Protein AF-A0A7C3WZP4-F1 (afdb_monomer)

Foldseek 3Di:
DVVVVVVVVVVVVVVVVVVLVVLLVVLVVCVVVPNPLSVLLNVLLVVLLVCLLVVHDRDPVSLVSNCVSPVSSSVSSVVSSVVSVVVVVVVVVVVVPPPVVPPVVVVVVVVVVVVVVVVVVVVVVVVVVVVVVVVVVVVVCVVVVVVVVVVVVVVVVVVVVVVVVVVVVVVVVVVVVVVVVVVVVVCVVVVVVVCVVPPDDDDPVVVVVVVVVVVVVPPDDDDPPDDPVLVVLLVVLLVVCVVVPVCSVVDDPVRSVVSSVVVSLVVLVVCVVVVNCVSVVVNVVVVVVVVVVVVVVD

Secondary structure (DSSP, 8-state):
-HHHHHHHHHHHHHHHHHHHHHHHHHHHHHHHTT-HHHHHHHHHHHHHHHHHHTTPPPPHHHHHHHHHH-HHHHHHHHHHHHHHHHHHHHHHHHHHHTTSHHHHHHHHHHHHHHHHHHHHHHHHHHHHHHHHHHHHHHHHHHHHHHHHHHHHHHHHHHHHHHHHHHHHHHHHHHHHHHHHHHHHHHHHHHHHHHHHHH--PPPHHHHHHHHHHHHTTS-------S-HHHHHHHHHHHHHHHHHSTTGGGS-HHHHHHHHHHHHHHHHHHHHHTT-THHHHHHHHHHHHHHHHHHHT-

Mean predicted aligned error: 22.58 Å

pLDDT: mean 71.81, std 14.35, range [37.25, 93.88]

Sequence (298 aa):
MVEEGANKRAEAARKVQEANLSIEEEYRKKANEGDPTAKEALGLYHIMIGQAALGQDIPPQAEERLKQIAPALYSLYGQTQFNIQLKEEAEAAREKATPVVNPIAEETRQLNAAVGAAEKRVASLERQVMAAKRALDAAQVNRTGSAGDQKKRIENAQDNYNQLVAALKAAEEQRDMLKDQLSIQQPASNLYNFYAKYGAIPSEQRIEAEMKSAARRKSEPEGSYYSESERVILNRIAETLAKAVPNWNELTDLQKNELIKEKYWKYLEEKIAAGNPQYAEILKNARKREEDEAKKNK

Radius of gyration: 65.43 Å; Cα contacts (8 Å, |Δi|>4): 91; chains: 1; bounding box: 116×54×166 Å

Structure (mmCIF, N/CA/C/O backbone):
data_AF-A0A7C3WZP4-F1
#
_entry.id   AF-A0A7C3WZP4-F1
#
loop_
_atom_site.group_PDB
_atom_site.id
_atom_site.type_symbol
_atom_site.label_atom_id
_atom_site.label_alt_id
_atom_site.label_comp_id
_atom_site.label_asym_id
_atom_site.label_entity_id
_atom_site.l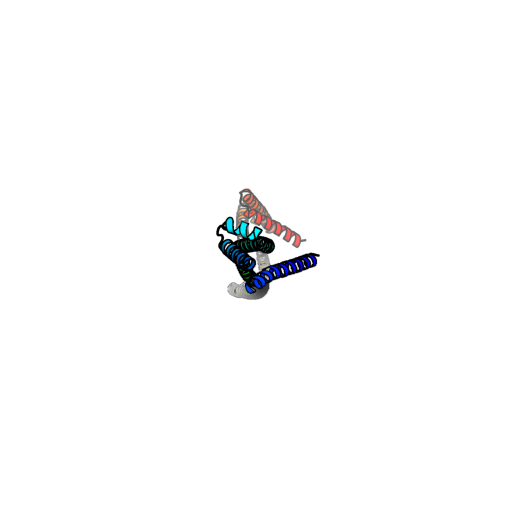abel_seq_id
_atom_site.pdbx_PDB_ins_code
_atom_site.Cartn_x
_atom_site.Cartn_y
_atom_site.Cartn_z
_atom_s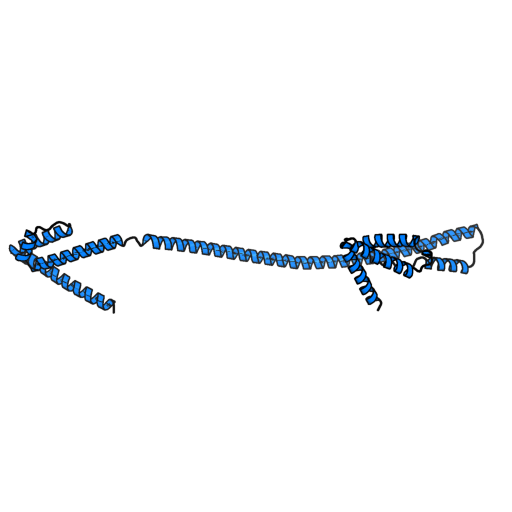ite.occupancy
_atom_site.B_iso_or_equiv
_atom_site.auth_seq_id
_atom_site.auth_comp_id
_atom_site.auth_asym_id
_atom_site.auth_atom_id
_atom_site.pdbx_PDB_model_num
ATOM 1 N N . MET A 1 1 ? -2.509 1.495 49.975 1.00 50.91 1 MET A N 1
ATOM 2 C CA . MET A 1 1 ? -3.545 2.309 50.662 1.00 50.91 1 MET A CA 1
ATOM 3 C C . MET A 1 1 ? -4.977 1.956 50.246 1.00 50.91 1 MET A C 1
ATOM 5 O O . MET A 1 1 ? -5.831 1.946 51.118 1.00 50.91 1 MET A O 1
ATOM 9 N N . VAL A 1 2 ? -5.266 1.632 48.975 1.00 53.78 2 VAL A N 1
ATOM 10 C CA . VAL A 1 2 ? -6.634 1.269 48.526 1.00 53.78 2 VAL A CA 1
ATOM 11 C C . VAL A 1 2 ? -7.108 -0.091 49.075 1.00 53.78 2 VAL A C 1
ATOM 13 O O . VAL A 1 2 ? -8.241 -0.207 49.534 1.00 53.78 2 VAL A O 1
ATOM 16 N N . GLU A 1 3 ? -6.232 -1.099 49.120 1.00 54.16 3 GLU A N 1
ATOM 17 C CA . GLU A 1 3 ? -6.573 -2.451 49.606 1.00 54.16 3 GLU A CA 1
ATOM 18 C C . GLU A 1 3 ? -6.886 -2.504 51.110 1.00 54.16 3 GLU A C 1
ATOM 20 O O . GLU A 1 3 ? -7.797 -3.208 51.540 1.00 54.16 3 GLU A O 1
ATOM 25 N N . GLU A 1 4 ? -6.194 -1.699 51.919 1.00 59.31 4 GLU A N 1
ATOM 26 C CA . GLU A 1 4 ? -6.400 -1.659 53.372 1.00 59.31 4 GLU A CA 1
ATOM 27 C C . GLU A 1 4 ? -7.756 -1.032 53.752 1.00 59.31 4 GLU A C 1
ATOM 29 O O . GLU A 1 4 ? -8.384 -1.421 54.738 1.00 59.31 4 GLU A O 1
ATOM 34 N N . GLY A 1 5 ? -8.247 -0.092 52.936 1.00 61.19 5 GLY A N 1
ATOM 35 C CA . GLY A 1 5 ? -9.581 0.493 53.082 1.00 61.19 5 GLY A CA 1
ATOM 36 C C . GLY A 1 5 ? -10.706 -0.464 52.677 1.00 61.19 5 GLY A C 1
ATOM 37 O O . GLY A 1 5 ? -11.758 -0.473 53.318 1.00 61.19 5 GLY A O 1
ATOM 38 N N . ALA A 1 6 ? -10.486 -1.298 51.657 1.00 61.84 6 ALA A N 1
ATOM 39 C CA . ALA A 1 6 ? -11.449 -2.313 51.229 1.00 61.84 6 ALA A CA 1
ATOM 40 C C . ALA A 1 6 ? -11.614 -3.423 52.283 1.00 61.84 6 ALA A C 1
ATOM 42 O O . ALA A 1 6 ? -12.739 -3.817 52.594 1.00 61.84 6 ALA A O 1
ATOM 43 N N . ASN A 1 7 ? -10.512 -3.854 52.902 1.00 74.44 7 ASN A N 1
ATOM 44 C CA . ASN A 1 7 ? -10.533 -4.914 53.911 1.00 74.44 7 ASN A CA 1
ATOM 45 C C . ASN A 1 7 ? -11.281 -4.495 55.191 1.00 74.44 7 ASN A C 1
ATOM 47 O O . ASN A 1 7 ? -12.106 -5.248 55.705 1.00 74.44 7 ASN A O 1
ATOM 51 N N . LYS A 1 8 ? -11.083 -3.251 55.655 1.00 75.88 8 LYS A N 1
ATOM 52 C CA . LYS A 1 8 ? -11.797 -2.699 56.825 1.00 75.88 8 LYS A CA 1
ATOM 53 C C . LYS A 1 8 ? -13.309 -2.576 56.588 1.00 75.88 8 LYS A C 1
ATOM 55 O O . LYS A 1 8 ? -14.096 -2.813 57.502 1.00 75.88 8 LYS A O 1
ATOM 60 N N . ARG A 1 9 ? -13.734 -2.250 55.360 1.00 71.94 9 ARG A N 1
ATOM 61 C CA . ARG A 1 9 ? -15.161 -2.201 54.984 1.00 71.94 9 ARG A CA 1
ATOM 62 C C . ARG A 1 9 ? -15.788 -3.594 54.920 1.00 71.94 9 ARG A C 1
ATOM 64 O O . ARG A 1 9 ? -16.908 -3.766 55.389 1.00 71.94 9 ARG A O 1
ATOM 71 N N . ALA A 1 10 ? -15.064 -4.581 54.392 1.00 72.69 10 ALA A N 1
ATOM 72 C CA . ALA A 1 10 ? -15.526 -5.967 54.348 1.00 72.69 10 ALA A CA 1
ATOM 73 C C . ALA A 1 10 ? -15.696 -6.566 55.756 1.00 72.69 10 ALA A C 1
ATOM 75 O O . ALA A 1 10 ? -16.678 -7.258 56.021 1.00 72.69 10 ALA A O 1
ATOM 76 N N . GLU A 1 11 ? -14.782 -6.262 56.679 1.00 77.81 11 GLU A N 1
ATOM 77 C CA . GLU A 1 11 ? -14.877 -6.714 58.071 1.00 77.81 11 GLU A CA 1
ATOM 78 C C . GLU A 1 11 ? -16.050 -6.057 58.818 1.00 77.81 11 GLU A C 1
ATOM 80 O O . GLU A 1 11 ? -16.786 -6.734 59.536 1.00 77.81 11 GLU A O 1
ATOM 85 N N . ALA A 1 12 ? -16.277 -4.755 58.613 1.00 73.06 12 ALA A N 1
ATOM 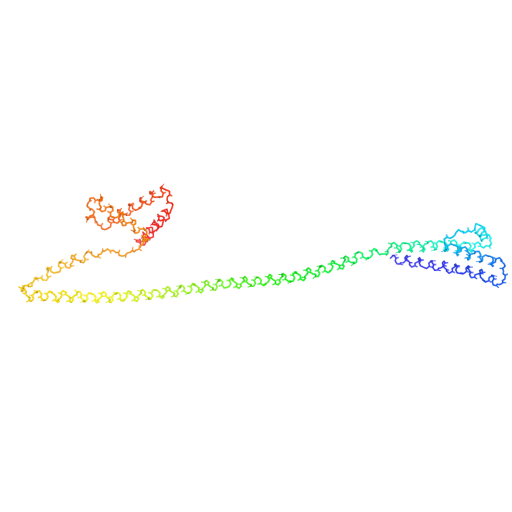86 C CA . ALA A 1 12 ? -17.430 -4.056 59.180 1.00 73.06 12 ALA A CA 1
ATOM 87 C C . ALA A 1 12 ? -18.764 -4.616 58.650 1.00 73.06 12 ALA A C 1
ATOM 89 O O . ALA A 1 12 ? -19.689 -4.826 59.431 1.00 73.06 12 ALA A O 1
ATOM 90 N N . ALA A 1 13 ? -18.845 -4.925 57.351 1.00 72.62 13 ALA A N 1
ATOM 91 C CA . ALA A 1 13 ? -20.031 -5.530 56.745 1.00 72.62 13 ALA A CA 1
ATOM 92 C C . ALA A 1 13 ? -20.343 -6.919 57.329 1.00 72.62 13 ALA A C 1
ATOM 94 O O . ALA A 1 13 ? -21.502 -7.214 57.618 1.00 72.62 13 ALA A O 1
ATOM 95 N N . ARG A 1 14 ? -19.316 -7.746 57.578 1.00 77.56 14 ARG A N 1
ATOM 96 C CA . ARG A 1 14 ? -19.487 -9.058 58.227 1.00 77.56 14 ARG A CA 1
ATOM 97 C C . ARG A 1 14 ? -20.049 -8.938 59.641 1.00 77.56 14 ARG A C 1
ATOM 99 O O . ARG A 1 14 ? -21.014 -9.622 59.956 1.00 77.56 14 ARG A O 1
ATOM 106 N N . LYS A 1 15 ? -19.520 -8.020 60.457 1.00 78.19 15 LYS A N 1
ATOM 107 C CA . LYS A 1 15 ? -20.006 -7.798 61.833 1.00 78.19 15 LYS A CA 1
ATOM 108 C C . LYS A 1 15 ? -21.467 -7.341 61.872 1.00 78.19 15 LYS A C 1
ATOM 110 O O . LYS A 1 15 ? -22.220 -7.772 62.738 1.00 78.19 15 LYS A O 1
ATOM 115 N N . VAL A 1 16 ? -21.880 -6.497 60.924 1.00 76.25 16 VAL A N 1
ATOM 116 C CA . VAL A 1 16 ? -23.286 -6.078 60.786 1.00 76.25 16 VAL A CA 1
ATOM 117 C C . VAL A 1 16 ? -24.170 -7.256 60.366 1.00 76.25 16 VAL A C 1
ATOM 119 O O . VAL A 1 16 ? -25.246 -7.443 60.924 1.00 76.25 16 VAL A O 1
ATOM 122 N N . GLN A 1 17 ? -23.708 -8.092 59.434 1.00 76.00 17 GLN A N 1
ATOM 123 C CA . GLN A 1 17 ? -24.454 -9.270 58.988 1.00 76.00 17 GLN A CA 1
ATOM 124 C C . GLN A 1 17 ? -24.626 -10.317 60.101 1.00 76.00 17 GLN A C 1
ATOM 126 O O . GLN A 1 17 ? -25.714 -10.866 60.259 1.00 76.00 17 GLN A O 1
ATOM 131 N N . GLU A 1 18 ? -23.589 -10.555 60.903 1.00 80.56 18 GLU A N 1
ATOM 132 C CA . GLU A 1 18 ? -23.637 -11.441 62.073 1.00 80.56 18 GLU A CA 1
ATOM 133 C C . GLU A 1 18 ? -24.601 -10.915 63.149 1.00 80.56 18 GLU A C 1
ATOM 135 O O . GLU A 1 18 ? -25.406 -11.677 63.685 1.00 80.56 18 GLU A O 1
ATOM 140 N N . ALA A 1 19 ? 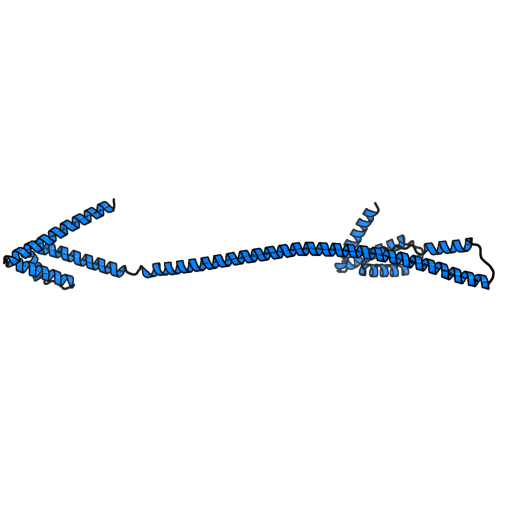-24.585 -9.605 63.422 1.00 78.38 19 ALA A N 1
ATOM 141 C CA . ALA A 1 19 ? -25.529 -8.979 64.349 1.00 78.38 19 ALA A CA 1
ATOM 142 C C . ALA A 1 19 ? -26.986 -9.094 63.862 1.00 78.38 19 ALA A C 1
ATOM 144 O O . ALA A 1 19 ? -27.888 -9.347 64.657 1.00 78.38 19 ALA A O 1
ATOM 145 N N . ASN A 1 20 ? -27.212 -8.968 62.555 1.00 78.38 20 ASN A N 1
ATOM 146 C CA . ASN A 1 20 ? -28.532 -9.080 61.940 1.00 78.38 20 ASN A CA 1
ATOM 147 C C . ASN A 1 20 ? -29.102 -10.505 61.994 1.00 78.38 20 ASN A C 1
ATOM 149 O O . ASN A 1 20 ? -30.273 -10.681 62.329 1.00 78.38 20 ASN A O 1
ATOM 153 N N . LEU A 1 21 ? -28.269 -11.515 61.721 1.00 80.00 21 LEU A N 1
ATOM 154 C CA . LEU A 1 21 ? -28.634 -12.931 61.868 1.00 80.00 21 LEU A CA 1
ATOM 155 C C . LEU A 1 21 ? -29.004 -13.263 63.320 1.00 80.00 21 LEU A C 1
ATOM 157 O O . LEU A 1 21 ? -30.008 -13.929 63.564 1.00 80.00 21 LEU A O 1
ATOM 161 N N . SER A 1 22 ? -28.248 -12.720 64.275 1.00 87.81 22 SER A N 1
ATOM 162 C CA . SER A 1 22 ? -28.502 -12.899 65.708 1.00 87.81 22 SER A CA 1
ATOM 163 C C . SER A 1 22 ? -29.876 -12.362 66.139 1.00 87.81 22 SER A C 1
ATOM 165 O O . SER A 1 22 ? -30.584 -13.019 66.901 1.00 87.81 22 SER A O 1
ATOM 167 N N . ILE A 1 23 ? -30.305 -11.209 65.605 1.00 88.19 23 ILE A N 1
ATOM 168 C CA . ILE A 1 23 ? -31.620 -10.625 65.917 1.00 88.19 23 ILE A CA 1
ATOM 169 C C . ILE A 1 23 ? -32.754 -11.536 65.425 1.00 88.19 23 ILE A C 1
ATOM 171 O O . ILE A 1 23 ? -33.676 -11.821 66.187 1.00 88.19 23 ILE A O 1
ATOM 175 N N . GLU A 1 24 ? -32.714 -12.023 64.182 1.00 88.50 24 GLU A N 1
ATOM 176 C CA . GLU A 1 24 ? -33.776 -12.910 63.679 1.00 88.50 24 GLU A CA 1
ATOM 177 C C . GLU A 1 24 ? -33.815 -14.243 64.448 1.00 88.50 24 GLU A C 1
ATOM 179 O O . GLU A 1 24 ? -34.892 -14.726 64.812 1.00 88.50 24 GLU A O 1
ATOM 184 N N . GLU A 1 25 ? -32.649 -14.823 64.744 1.00 90.62 25 GLU A N 1
ATOM 185 C CA . GLU A 1 25 ? -32.530 -16.068 65.509 1.00 90.62 25 GLU A CA 1
ATOM 186 C C . GLU A 1 25 ? -33.067 -15.934 66.938 1.00 90.62 25 GLU A C 1
ATOM 188 O O . GLU A 1 25 ? -33.746 -16.843 67.426 1.00 90.62 25 GLU A O 1
ATOM 193 N N . GLU A 1 26 ? -32.836 -14.795 67.595 1.00 91.62 26 GLU A N 1
ATOM 194 C CA . GLU A 1 26 ? -33.357 -14.518 68.934 1.00 91.62 26 GLU A CA 1
ATOM 195 C C . GLU A 1 26 ? -34.892 -14.521 68.949 1.00 91.62 26 GLU A C 1
ATOM 197 O O . GLU A 1 26 ? -35.512 -15.180 69.792 1.00 91.62 26 GLU A O 1
ATOM 202 N N . TYR A 1 27 ? -35.525 -13.840 67.991 1.00 90.81 27 TYR A N 1
ATOM 203 C CA . TYR A 1 27 ? -36.983 -13.846 67.877 1.00 90.81 27 TYR A CA 1
ATOM 204 C C . TYR A 1 27 ? -37.511 -15.220 67.454 1.00 90.81 27 TYR A C 1
ATOM 206 O O . TYR A 1 27 ? -38.566 -15.639 67.933 1.00 90.81 27 TYR A O 1
ATOM 214 N N . ARG A 1 28 ? -36.773 -15.966 66.618 1.00 92.00 28 ARG A N 1
ATOM 215 C CA . ARG A 1 28 ? -37.154 -17.325 66.192 1.00 92.00 28 ARG A CA 1
ATOM 216 C C . ARG A 1 28 ? -37.153 -18.286 67.368 1.00 92.00 28 ARG A C 1
ATOM 218 O O . ARG A 1 28 ? -38.073 -19.091 67.510 1.00 92.00 28 ARG A O 1
ATOM 225 N N . LYS A 1 29 ? -36.163 -18.162 68.247 1.00 93.25 29 LYS A N 1
ATOM 226 C CA . LYS A 1 29 ? -36.090 -18.922 69.491 1.00 93.25 29 LYS A CA 1
ATOM 227 C C . LYS A 1 29 ? -37.265 -18.593 70.416 1.00 93.25 29 LYS A C 1
ATOM 229 O O . LYS A 1 29 ? -37.980 -19.515 70.799 1.00 93.25 29 LYS A O 1
ATOM 234 N N . LYS A 1 30 ? -37.536 -17.309 70.681 1.00 90.81 30 LYS A N 1
ATOM 235 C CA . LYS A 1 30 ? -38.677 -16.875 71.516 1.00 90.81 30 LYS A CA 1
ATOM 236 C C . LYS A 1 30 ? -40.023 -17.351 70.957 1.00 90.81 30 LYS A C 1
ATOM 238 O O . LYS A 1 30 ? -40.878 -17.827 71.699 1.00 90.81 30 LYS A O 1
ATOM 243 N N . ALA A 1 31 ? -40.196 -17.298 69.637 1.00 91.88 31 ALA A N 1
ATOM 244 C CA . ALA A 1 31 ? -41.393 -17.803 68.974 1.00 91.88 31 ALA A CA 1
ATOM 245 C C . ALA A 1 31 ? -41.557 -19.325 69.136 1.00 91.88 31 ALA A C 1
ATOM 247 O O . ALA A 1 31 ? -42.665 -19.798 69.400 1.00 91.88 31 ALA A O 1
ATOM 248 N N . ASN A 1 32 ? -40.470 -20.094 69.031 1.00 91.75 32 ASN A N 1
ATOM 249 C CA . ASN A 1 32 ? -40.482 -21.543 69.259 1.00 91.75 32 ASN A CA 1
ATOM 250 C C . ASN A 1 32 ? -40.748 -21.908 70.729 1.00 91.75 32 ASN A C 1
ATOM 252 O O . ASN A 1 32 ? -41.390 -22.920 71.000 1.00 91.75 32 ASN A O 1
ATOM 256 N N . GLU A 1 33 ? -40.316 -21.062 71.664 1.00 93.62 33 GLU A N 1
ATOM 257 C CA . GLU A 1 33 ? -40.602 -21.171 73.103 1.00 93.62 33 GLU A CA 1
ATOM 258 C C . GLU A 1 33 ? -42.049 -20.775 73.459 1.00 93.62 33 GLU A C 1
ATOM 260 O O . GLU A 1 33 ? -42.484 -20.959 74.594 1.00 93.62 33 GLU A O 1
ATOM 265 N N . GLY A 1 34 ? -42.825 -20.294 72.481 1.00 90.69 34 GLY A N 1
ATOM 266 C CA . GLY A 1 34 ? -44.254 -20.028 72.624 1.00 90.69 34 GLY A CA 1
ATOM 267 C C . GLY A 1 34 ? -44.623 -18.567 72.866 1.00 90.69 34 GLY A C 1
ATOM 268 O O . GLY A 1 34 ? -45.807 -18.304 73.069 1.00 90.69 34 GLY A O 1
ATOM 269 N N . ASP A 1 35 ? -43.676 -17.625 72.797 1.00 93.88 35 ASP A N 1
ATOM 270 C CA . ASP A 1 35 ? -43.962 -16.193 72.941 1.00 93.88 35 ASP A CA 1
ATOM 271 C C . ASP A 1 35 ? -44.867 -15.703 71.786 1.00 93.88 35 ASP A C 1
ATOM 273 O O . ASP A 1 35 ? -44.447 -15.706 70.619 1.00 93.88 35 ASP A O 1
ATOM 277 N N . PRO A 1 36 ? -46.118 -15.287 72.075 1.00 89.06 36 PRO A N 1
ATOM 278 C CA . PRO A 1 36 ? -47.051 -14.832 71.050 1.00 89.06 36 PRO A CA 1
ATOM 279 C C . PRO A 1 36 ? -46.594 -13.528 70.384 1.00 89.06 36 PRO A C 1
ATOM 281 O O . PRO A 1 36 ? -46.830 -13.348 69.190 1.00 89.06 36 PRO A O 1
ATOM 284 N N . THR A 1 37 ? -45.887 -12.660 71.112 1.00 91.06 37 THR A N 1
ATOM 285 C CA . THR A 1 37 ? -45.361 -11.387 70.598 1.00 91.06 37 THR A CA 1
ATOM 286 C C . THR A 1 37 ? -44.232 -11.646 69.609 1.00 91.06 37 THR A C 1
ATOM 288 O O . THR A 1 37 ? -44.192 -11.042 68.540 1.00 91.06 37 THR A O 1
ATOM 291 N N . ALA A 1 38 ? -43.344 -12.595 69.919 1.00 90.38 38 ALA A N 1
ATOM 292 C CA . ALA A 1 38 ? -42.266 -12.989 69.016 1.00 90.38 38 ALA A CA 1
ATOM 293 C C . ALA A 1 38 ? -42.791 -13.680 67.745 1.00 90.38 38 ALA A C 1
ATOM 295 O O . ALA A 1 38 ? -42.271 -13.430 66.656 1.00 90.38 38 ALA A O 1
ATOM 296 N N . LYS A 1 39 ? -43.844 -14.506 67.860 1.00 91.62 39 LYS A N 1
ATOM 297 C CA . LYS A 1 39 ? -44.529 -15.110 66.701 1.00 91.62 39 LYS A CA 1
ATOM 298 C C . LYS A 1 39 ? -45.162 -14.055 65.797 1.00 91.62 39 LYS A C 1
ATOM 300 O O . LYS A 1 39 ? -44.981 -14.117 64.583 1.00 91.62 39 LYS A O 1
ATOM 305 N N . GLU A 1 40 ? -45.882 -13.096 66.379 1.00 92.50 40 GLU A N 1
ATOM 306 C CA . GLU A 1 40 ? -46.496 -11.987 65.640 1.00 92.50 40 GLU A CA 1
ATOM 307 C C . GLU A 1 40 ? -45.423 -11.136 64.945 1.00 92.50 40 GLU A C 1
ATOM 309 O O . GLU A 1 40 ? -45.516 -10.879 63.746 1.00 92.50 40 GLU A O 1
ATOM 314 N N . ALA A 1 41 ? -44.360 -10.773 65.666 1.00 93.00 41 ALA A N 1
ATOM 315 C CA . ALA A 1 41 ? -43.274 -9.953 65.144 1.00 93.00 41 ALA A CA 1
ATOM 316 C C . ALA A 1 41 ? -42.526 -10.608 63.974 1.00 93.00 41 ALA A C 1
ATOM 318 O O . ALA A 1 41 ? -42.263 -9.944 62.973 1.00 93.00 41 ALA A O 1
ATOM 319 N N . LEU A 1 42 ? -42.217 -11.906 64.061 1.00 92.56 42 LEU A N 1
ATOM 320 C CA . LEU A 1 42 ? -41.596 -12.636 62.951 1.00 92.56 42 LEU A CA 1
ATOM 321 C C . LEU A 1 42 ? -42.520 -12.764 61.746 1.00 92.56 42 LEU A C 1
ATOM 323 O O . LEU A 1 42 ? -42.066 -12.593 60.617 1.00 92.56 42 LEU A O 1
ATOM 327 N N . GLY A 1 43 ? -43.806 -13.033 61.982 1.00 90.94 43 GLY A N 1
ATOM 328 C CA . GLY A 1 43 ? -44.800 -13.091 60.915 1.00 90.94 43 GLY A CA 1
ATOM 329 C C . GLY A 1 43 ? -44.874 -11.771 60.149 1.00 90.94 43 GLY A C 1
ATOM 330 O O . GLY A 1 43 ? -44.779 -11.767 58.924 1.00 90.94 43 GLY A O 1
ATOM 331 N N . LEU A 1 44 ? -44.965 -10.647 60.866 1.00 93.50 44 LEU A N 1
ATOM 332 C CA . LEU A 1 44 ? -44.960 -9.311 60.265 1.00 93.50 44 LEU A CA 1
ATOM 333 C C . LEU A 1 44 ? -43.650 -9.028 59.520 1.00 93.50 44 LEU A C 1
ATOM 335 O O . LEU A 1 44 ? -43.691 -8.596 58.372 1.00 93.50 44 LEU A O 1
ATOM 339 N N . TYR A 1 45 ? -42.500 -9.333 60.125 1.00 91.62 45 TYR A N 1
ATOM 340 C CA . TYR A 1 45 ? -41.183 -9.157 59.507 1.00 91.62 45 TYR A CA 1
ATOM 341 C C . TYR A 1 45 ? -41.051 -9.913 58.172 1.00 91.62 45 TYR A C 1
ATOM 343 O O . TYR A 1 45 ? -40.671 -9.318 57.162 1.00 91.62 45 TYR A O 1
ATOM 351 N N . HIS A 1 46 ? -41.415 -11.199 58.124 1.00 90.31 46 HIS A N 1
ATOM 352 C CA . HIS A 1 46 ? -41.329 -12.001 56.896 1.00 90.31 46 HIS A CA 1
ATOM 353 C C . HIS A 1 46 ? -42.347 -11.576 55.835 1.00 90.31 46 HIS A C 1
ATOM 355 O O . HIS A 1 46 ? -42.002 -11.559 54.653 1.00 90.31 46 HIS A O 1
ATOM 361 N N . ILE A 1 47 ? -43.565 -11.189 56.231 1.00 90.19 47 ILE A N 1
ATOM 362 C CA . ILE A 1 47 ? -44.568 -10.643 55.301 1.00 90.19 47 ILE A CA 1
ATOM 363 C C . ILE A 1 47 ? -44.050 -9.350 54.667 1.00 90.19 47 ILE A C 1
ATOM 365 O O . ILE A 1 47 ? -44.084 -9.218 53.445 1.00 90.19 47 ILE A O 1
ATOM 369 N N . MET A 1 48 ? -43.527 -8.428 55.477 1.00 89.44 48 MET A N 1
ATOM 370 C CA . MET A 1 48 ? -43.021 -7.141 54.998 1.00 89.44 48 MET A CA 1
ATOM 371 C C . MET A 1 48 ? -41.810 -7.314 54.070 1.00 89.44 48 MET A C 1
ATOM 373 O O . MET A 1 48 ? -41.737 -6.659 53.033 1.00 89.44 48 MET A O 1
ATOM 377 N N . ILE A 1 49 ? -40.884 -8.232 54.379 1.00 88.62 49 ILE A N 1
ATOM 378 C CA . ILE A 1 49 ? -39.770 -8.567 53.472 1.00 88.62 49 ILE A CA 1
ATOM 379 C C . ILE A 1 49 ? -40.279 -9.171 52.166 1.00 88.62 49 ILE A C 1
ATOM 381 O O . ILE A 1 49 ? -39.802 -8.792 51.098 1.00 88.62 49 ILE A O 1
ATOM 385 N N . GLY A 1 50 ? -41.237 -10.098 52.241 1.00 85.69 50 GLY A N 1
ATOM 386 C CA . GLY A 1 50 ? -41.819 -10.732 51.061 1.00 85.69 50 GLY A CA 1
ATOM 387 C C . GLY A 1 50 ? -42.505 -9.723 50.141 1.00 85.69 50 GLY A C 1
ATOM 388 O O . GLY A 1 50 ? -42.291 -9.760 48.934 1.00 85.69 50 GLY A O 1
ATOM 389 N N . GLN A 1 51 ? -43.274 -8.788 50.704 1.00 87.00 51 GLN A N 1
ATOM 390 C CA . GLN A 1 51 ? -43.935 -7.723 49.944 1.00 87.00 51 GLN A CA 1
ATOM 391 C C . GLN A 1 51 ? -42.932 -6.784 49.287 1.00 87.00 51 GLN A C 1
ATOM 393 O O . GLN A 1 51 ? -43.044 -6.505 48.097 1.00 87.00 51 GLN A O 1
ATOM 398 N N . ALA A 1 52 ? -41.908 -6.366 50.023 1.00 84.25 52 ALA A N 1
ATOM 399 C CA . ALA A 1 52 ? -40.870 -5.512 49.478 1.00 84.25 52 ALA A CA 1
ATOM 400 C C . ALA A 1 52 ? -40.057 -6.170 48.358 1.00 84.25 52 ALA A C 1
ATOM 402 O O . ALA A 1 52 ? -39.794 -5.532 47.347 1.00 84.25 52 ALA A O 1
ATOM 403 N N . ALA A 1 53 ? -39.710 -7.453 48.494 1.00 81.81 53 ALA A N 1
ATOM 404 C CA . ALA A 1 53 ? -39.028 -8.203 47.438 1.00 81.81 53 ALA A CA 1
ATOM 405 C C . ALA A 1 53 ? -39.893 -8.381 46.174 1.00 81.81 53 ALA A C 1
ATOM 407 O O . ALA A 1 53 ? -39.368 -8.666 45.101 1.00 81.81 53 ALA A O 1
ATOM 408 N N . LEU A 1 54 ? -41.215 -8.236 46.302 1.00 85.25 54 LEU A N 1
ATOM 409 C CA . LEU A 1 54 ? -42.176 -8.257 45.199 1.00 85.25 54 LEU A CA 1
ATOM 410 C C . LEU A 1 54 ? -42.554 -6.847 44.709 1.00 85.25 54 LEU A C 1
ATOM 412 O O . LEU A 1 54 ? -43.400 -6.735 43.821 1.00 85.25 54 LEU A O 1
ATOM 416 N N . GLY A 1 55 ? -41.982 -5.783 45.287 1.00 81.12 55 GLY A N 1
ATOM 417 C CA . GLY A 1 55 ? -42.332 -4.395 44.972 1.00 81.12 55 GLY A CA 1
ATOM 418 C C . GLY A 1 55 ? -43.777 -4.020 45.326 1.00 81.12 55 GLY A C 1
ATOM 419 O O . GLY A 1 55 ? -44.372 -3.179 44.656 1.00 81.12 55 GLY A O 1
ATOM 420 N N . GLN A 1 56 ? -44.373 -4.675 46.324 1.00 85.12 56 GLN A N 1
ATOM 421 C CA . GLN A 1 56 ? -45.747 -4.431 46.766 1.00 85.12 56 GLN A CA 1
ATOM 422 C C . GLN A 1 56 ? -45.804 -3.437 47.927 1.00 85.12 56 GLN A C 1
ATOM 424 O O . GLN A 1 56 ? -44.930 -3.427 48.794 1.00 85.12 56 GLN A O 1
ATOM 429 N N . ASP A 1 57 ? -46.885 -2.654 47.971 1.00 83.81 57 ASP A N 1
ATOM 430 C CA . ASP A 1 57 ? -47.156 -1.749 49.084 1.00 83.81 57 ASP A CA 1
ATOM 431 C C . ASP A 1 57 ? -47.319 -2.520 50.394 1.00 83.81 57 ASP A C 1
ATOM 433 O O . ASP A 1 57 ? -48.052 -3.511 50.494 1.00 83.81 57 ASP A O 1
ATOM 437 N N . ILE A 1 58 ? -46.656 -2.016 51.428 1.00 84.44 58 ILE A N 1
ATOM 438 C CA . ILE A 1 58 ? -46.715 -2.596 52.761 1.00 84.44 58 ILE A CA 1
ATOM 439 C C . ILE A 1 58 ? -47.932 -2.022 53.475 1.00 84.44 58 ILE A C 1
ATOM 441 O O . ILE A 1 58 ? -48.109 -0.801 53.497 1.00 84.44 58 ILE A O 1
ATOM 445 N N . PRO A 1 59 ? -48.768 -2.858 54.111 1.00 84.88 59 PRO A N 1
ATOM 446 C CA . PRO A 1 59 ? -49.862 -2.370 54.926 1.00 84.88 59 PRO A CA 1
ATOM 447 C C . PRO A 1 59 ? -49.324 -1.431 56.021 1.00 84.88 59 PRO A C 1
ATOM 449 O O . PRO A 1 59 ? -48.547 -1.884 56.865 1.00 84.88 59 PRO A O 1
ATOM 452 N N . PRO A 1 60 ? -49.781 -0.165 56.100 1.00 83.19 60 PRO A N 1
ATOM 453 C CA . PRO A 1 60 ? -49.306 0.787 57.114 1.00 83.19 60 PRO A CA 1
ATOM 454 C C . PRO A 1 60 ? -49.497 0.273 58.548 1.00 83.19 60 PRO A C 1
ATOM 456 O O . PRO A 1 60 ? -48.740 0.583 59.462 1.00 83.19 60 PRO A O 1
ATOM 459 N N . GLN A 1 61 ? -50.518 -0.568 58.732 1.00 88.06 61 GLN A N 1
ATOM 460 C CA . GLN A 1 61 ? -50.825 -1.222 59.998 1.00 88.06 61 GLN A CA 1
ATOM 461 C C . GLN A 1 61 ? -49.771 -2.267 60.391 1.00 88.06 61 GLN A C 1
ATOM 463 O O . GLN A 1 61 ? -49.487 -2.406 61.573 1.00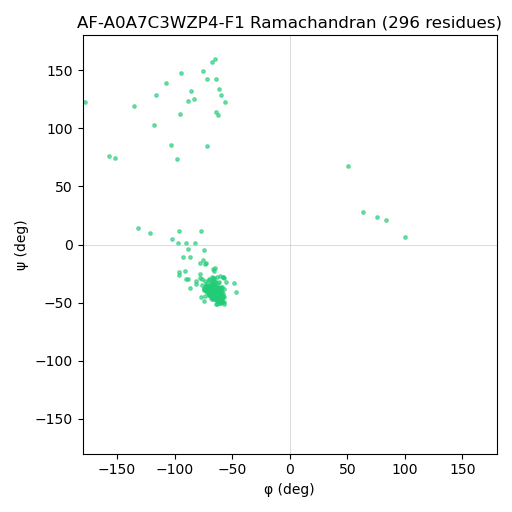 88.06 61 GLN A O 1
ATOM 468 N N . ALA A 1 62 ? -49.183 -2.985 59.429 1.00 86.25 62 ALA A N 1
ATOM 469 C CA . ALA A 1 62 ? -48.148 -3.986 59.688 1.00 86.25 62 ALA A CA 1
ATOM 470 C C . ALA A 1 62 ? -46.820 -3.326 60.084 1.00 86.25 62 ALA A C 1
ATOM 472 O O . ALA A 1 62 ? -46.167 -3.770 61.028 1.00 86.25 62 ALA A O 1
ATOM 473 N N . GLU A 1 63 ? -46.469 -2.231 59.410 1.00 88.00 63 GLU A N 1
ATOM 474 C CA . GLU A 1 63 ? -45.255 -1.462 59.683 1.00 88.00 63 GLU A CA 1
ATOM 475 C C . GLU A 1 63 ? -45.284 -0.829 61.079 1.00 88.00 63 GLU A C 1
ATOM 477 O O . GLU A 1 63 ? -44.378 -1.043 61.891 1.00 88.00 63 GLU A O 1
ATOM 482 N N . GLU A 1 64 ? -46.365 -0.114 61.395 1.00 91.44 64 GLU A N 1
ATOM 483 C CA . GLU A 1 64 ? -46.534 0.527 62.698 1.00 91.44 64 GLU A CA 1
ATOM 484 C C . GLU A 1 64 ? -46.627 -0.518 63.822 1.00 91.44 64 GLU A C 1
ATOM 486 O O . GLU A 1 64 ? -46.073 -0.329 64.907 1.00 91.44 64 GLU A O 1
ATOM 491 N N . ARG A 1 65 ? -47.246 -1.675 63.552 1.00 92.44 65 ARG A N 1
ATOM 492 C CA . ARG A 1 65 ? -47.315 -2.780 64.510 1.00 92.44 65 ARG A CA 1
ATOM 493 C C . ARG A 1 65 ? -45.944 -3.395 64.781 1.00 92.44 65 ARG A C 1
ATOM 495 O O . ARG A 1 65 ? -45.602 -3.565 65.950 1.00 92.44 65 ARG A O 1
ATOM 502 N N . LEU A 1 66 ? -45.141 -3.681 63.752 1.00 91.75 66 LEU A N 1
ATOM 503 C CA . LEU A 1 66 ? -43.793 -4.243 63.916 1.00 91.75 66 LEU A CA 1
ATOM 504 C C . LEU A 1 66 ? -42.879 -3.283 64.690 1.00 91.75 66 LEU A C 1
ATOM 506 O O . LEU A 1 66 ? -42.147 -3.708 65.586 1.00 91.75 66 LEU A O 1
ATOM 510 N N . LYS A 1 67 ? -42.974 -1.983 64.398 1.00 92.75 67 LYS A N 1
ATOM 511 C CA . LYS A 1 67 ? -42.252 -0.924 65.111 1.00 92.75 67 LYS A CA 1
ATOM 512 C C . LYS A 1 67 ? -42.580 -0.894 66.605 1.00 92.75 67 LYS A C 1
ATOM 514 O O . LYS A 1 67 ? -41.690 -0.638 67.413 1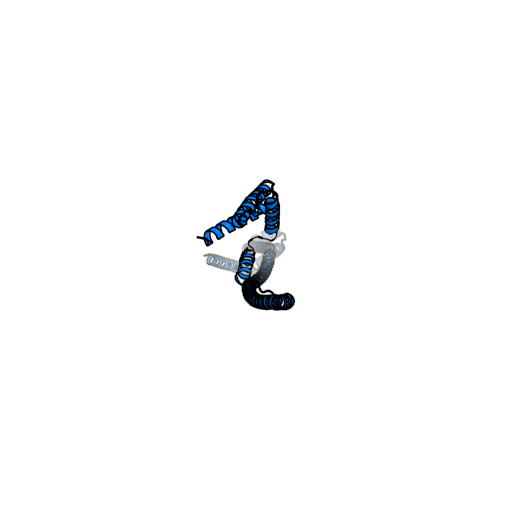.00 92.75 67 LYS A O 1
ATOM 519 N N . GLN A 1 68 ? -43.832 -1.169 66.969 1.00 92.69 68 GLN A N 1
ATOM 520 C CA . GLN A 1 68 ? -44.285 -1.193 68.360 1.00 92.69 68 GLN A CA 1
ATOM 521 C C . GLN A 1 68 ? -43.867 -2.468 69.101 1.00 92.69 68 GLN A C 1
ATOM 523 O O . GLN A 1 68 ? -43.400 -2.380 70.235 1.00 92.69 68 GLN A O 1
ATOM 528 N N . ILE A 1 69 ? -44.032 -3.644 68.487 1.00 92.06 69 ILE A N 1
ATOM 529 C CA . ILE A 1 69 ? -43.849 -4.928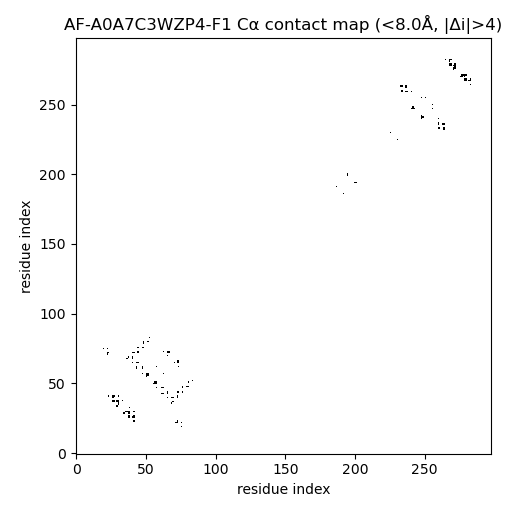 69.187 1.00 92.06 69 ILE A CA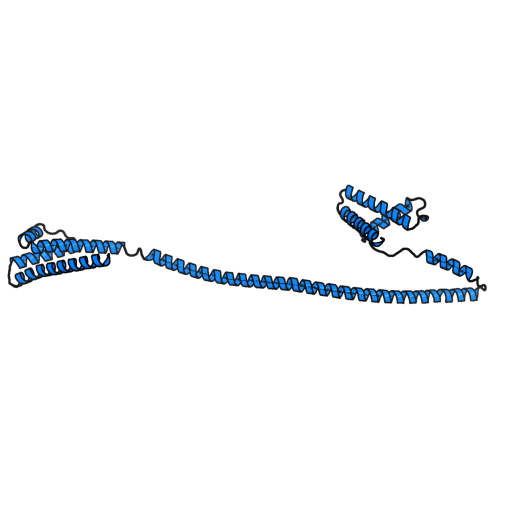 1
ATOM 530 C C . ILE A 1 69 ? -42.420 -5.478 69.102 1.00 92.06 69 ILE A C 1
ATOM 532 O O . ILE A 1 69 ? -42.025 -6.271 69.953 1.00 92.06 69 ILE A O 1
ATOM 536 N N . ALA A 1 70 ? -41.638 -5.069 68.098 1.00 91.75 70 ALA A N 1
ATOM 537 C CA . ALA A 1 70 ? -40.269 -5.538 67.900 1.00 91.75 70 ALA A CA 1
ATOM 538 C C . ALA A 1 70 ? -39.382 -4.497 67.182 1.00 91.75 70 ALA A C 1
ATOM 540 O O . ALA A 1 70 ? -39.006 -4.688 66.021 1.00 91.75 70 ALA A O 1
ATOM 541 N N . PRO A 1 71 ? -38.956 -3.419 67.874 1.00 90.00 71 PRO A N 1
ATOM 542 C CA . PRO A 1 71 ? -38.132 -2.355 67.286 1.00 90.00 71 PRO A CA 1
ATOM 543 C C . PRO A 1 71 ? -36.826 -2.851 66.643 1.00 90.00 71 PRO A C 1
ATOM 545 O O . PRO A 1 71 ? -36.368 -2.294 65.647 1.00 90.00 71 PRO A O 1
ATOM 548 N N . ALA A 1 72 ? -36.233 -3.918 67.192 1.00 87.75 72 ALA A N 1
ATOM 549 C CA . ALA A 1 72 ? -35.025 -4.535 66.647 1.00 87.75 72 ALA A CA 1
ATOM 550 C C . ALA A 1 72 ? -35.283 -5.222 65.293 1.00 87.75 72 ALA A C 1
ATOM 552 O O . ALA A 1 72 ? -34.504 -5.034 64.359 1.00 87.75 72 ALA A O 1
ATOM 553 N N . LEU A 1 73 ? -36.403 -5.945 65.152 1.00 88.75 73 LEU A N 1
ATOM 554 C CA . LEU A 1 73 ? -36.819 -6.527 63.870 1.00 88.75 73 LEU A CA 1
ATOM 555 C C . LEU A 1 73 ? -37.233 -5.448 62.866 1.00 88.75 73 LEU A C 1
ATOM 557 O O . LEU A 1 73 ? -36.952 -5.585 61.681 1.00 88.75 73 LEU A O 1
ATOM 561 N N . TYR A 1 74 ? -37.838 -4.351 63.326 1.00 90.44 74 TYR A N 1
ATOM 562 C CA . TYR A 1 74 ? -38.136 -3.198 62.474 1.00 90.44 74 TYR A CA 1
ATOM 563 C C . TYR A 1 74 ? -36.860 -2.523 61.936 1.00 90.44 74 TYR A C 1
ATOM 565 O O . TYR A 1 74 ? -36.771 -2.188 60.755 1.00 90.44 74 TYR A O 1
ATOM 573 N N . SER A 1 75 ? -35.826 -2.374 62.771 1.00 88.50 75 SER A N 1
ATOM 574 C CA . SER A 1 75 ? -34.524 -1.861 62.325 1.00 88.50 75 SER A CA 1
ATOM 575 C C . SER A 1 75 ? -33.854 -2.805 61.319 1.00 88.50 75 SER A C 1
ATOM 577 O O . SER A 1 75 ? -33.364 -2.353 60.281 1.00 88.50 75 SER A O 1
ATOM 579 N N . LEU A 1 76 ? -33.902 -4.115 61.581 1.00 88.56 76 LEU A N 1
ATOM 580 C CA . LEU A 1 76 ? -33.422 -5.148 60.663 1.00 88.56 76 LEU A CA 1
ATOM 581 C C . LEU A 1 76 ? -34.175 -5.116 59.324 1.00 88.56 76 LEU A C 1
ATOM 583 O O . LEU A 1 76 ? -33.566 -5.233 58.260 1.00 88.56 76 LEU A O 1
ATOM 587 N N . TYR A 1 77 ? -35.492 -4.914 59.367 1.00 86.75 77 TYR A N 1
ATOM 588 C CA . TYR A 1 77 ? -36.335 -4.752 58.190 1.00 86.75 77 TYR A CA 1
ATOM 589 C C . TYR A 1 77 ? -35.872 -3.564 57.331 1.00 86.75 77 TYR A C 1
ATOM 591 O O . TYR A 1 77 ? -35.611 -3.750 56.144 1.00 86.75 77 TYR A O 1
ATOM 599 N N . GLY A 1 78 ? -35.653 -2.384 57.924 1.00 84.56 78 GLY A N 1
ATOM 600 C CA . GLY A 1 78 ? -35.157 -1.203 57.201 1.00 84.56 78 GLY A CA 1
ATOM 601 C C . GLY A 1 78 ? -33.784 -1.405 56.544 1.00 84.56 78 GLY A C 1
ATOM 602 O O . GLY A 1 78 ? -33.561 -0.965 55.418 1.00 84.56 78 GLY A O 1
ATOM 603 N N . GLN A 1 79 ? -32.873 -2.133 57.196 1.00 83.94 79 GLN A N 1
ATOM 604 C CA . GLN A 1 79 ? -31.589 -2.504 56.583 1.00 83.94 79 GLN A CA 1
ATOM 605 C C . GLN A 1 79 ? -31.762 -3.505 55.435 1.00 83.94 79 GLN A C 1
ATOM 607 O O . GLN A 1 79 ? -31.079 -3.418 54.416 1.00 83.94 79 GLN A O 1
ATOM 612 N N . THR A 1 80 ? -32.691 -4.449 55.587 1.00 83.88 80 THR A N 1
ATOM 613 C CA . THR A 1 80 ? -33.008 -5.436 54.550 1.00 83.88 80 THR A CA 1
ATOM 614 C C . THR A 1 80 ? -33.608 -4.753 53.319 1.00 83.88 80 THR A C 1
ATOM 616 O O . THR A 1 80 ? -33.191 -5.062 52.208 1.00 83.88 80 THR A O 1
ATOM 619 N N . GLN A 1 81 ? -34.491 -3.765 53.507 1.00 82.56 81 GLN A N 1
ATOM 620 C CA . GLN A 1 81 ? -35.021 -2.921 52.428 1.00 82.56 81 GLN A CA 1
ATOM 621 C C . GLN A 1 81 ? -33.923 -2.214 51.648 1.00 82.56 81 GLN A C 1
ATOM 623 O O . GLN A 1 81 ? -33.862 -2.309 50.425 1.00 82.56 81 GLN A O 1
ATOM 628 N N . PHE A 1 82 ? -33.021 -1.546 52.364 1.00 80.44 82 PHE A N 1
ATOM 629 C CA . PHE A 1 82 ? -31.903 -0.844 51.750 1.00 80.44 82 PHE A CA 1
ATOM 630 C C . PHE A 1 82 ? -31.004 -1.794 50.941 1.00 80.44 82 PHE A C 1
ATOM 632 O O . PHE A 1 82 ? -30.571 -1.462 49.841 1.00 80.44 82 PHE A O 1
ATOM 639 N N . ASN A 1 83 ? -30.773 -3.010 51.442 1.00 80.44 83 ASN A N 1
ATOM 640 C CA . ASN A 1 83 ? -30.000 -4.026 50.727 1.00 80.44 83 ASN A CA 1
ATOM 641 C C . ASN A 1 83 ? -30.726 -4.577 49.489 1.00 80.44 83 ASN A C 1
ATOM 643 O O . ASN A 1 83 ? -30.063 -4.858 48.491 1.00 80.44 83 ASN A O 1
ATOM 647 N N . ILE A 1 84 ? -32.054 -4.734 49.537 1.00 78.50 84 ILE A N 1
ATOM 648 C CA . ILE A 1 84 ? -32.869 -5.122 48.373 1.00 78.50 84 ILE A CA 1
ATOM 649 C C . ILE A 1 84 ? -32.758 -4.042 47.292 1.00 78.50 84 ILE A C 1
ATOM 651 O O . ILE A 1 84 ? -32.385 -4.363 46.168 1.00 78.50 84 ILE A O 1
ATOM 655 N N . GLN A 1 85 ? -32.939 -2.769 47.656 1.00 78.81 85 GLN A N 1
ATOM 656 C CA . GLN A 1 85 ? -32.798 -1.632 46.737 1.00 78.81 85 GLN A CA 1
ATOM 657 C C . GLN A 1 85 ? -31.394 -1.552 46.127 1.00 78.81 85 GLN A C 1
ATOM 659 O O . GLN A 1 85 ? -31.253 -1.426 44.916 1.00 78.81 85 GLN A O 1
ATOM 664 N N . LEU A 1 86 ? -30.339 -1.703 46.936 1.00 81.06 86 LEU A N 1
ATOM 665 C CA . LEU A 1 86 ? -28.962 -1.734 46.433 1.00 81.06 86 LEU A CA 1
ATOM 666 C C . LEU A 1 86 ? -28.716 -2.893 45.465 1.00 81.06 86 LEU A C 1
ATOM 668 O O . LEU A 1 86 ? -27.956 -2.746 44.508 1.00 81.06 86 LEU A O 1
ATOM 672 N N . LYS A 1 87 ? -29.319 -4.056 45.720 1.00 79.81 87 LYS A N 1
ATOM 673 C CA . LYS A 1 87 ? -29.196 -5.222 44.846 1.00 79.81 87 LYS A CA 1
ATOM 674 C C . LYS A 1 87 ? -29.928 -4.991 43.526 1.00 79.81 87 LYS A C 1
ATOM 676 O O . LYS A 1 87 ? -29.346 -5.273 42.486 1.00 79.81 87 LYS A O 1
ATOM 681 N N . GLU A 1 88 ? -31.132 -4.431 43.563 1.00 80.38 88 GLU A N 1
ATOM 682 C CA . GLU A 1 88 ? -31.896 -4.039 42.374 1.00 80.38 88 GLU A CA 1
ATOM 683 C C . GLU A 1 88 ? -31.168 -2.963 41.562 1.00 80.38 88 GLU A C 1
ATOM 685 O O . GLU A 1 88 ? -31.053 -3.086 40.347 1.00 80.38 88 GLU A O 1
ATOM 690 N N . GLU A 1 89 ? -30.592 -1.948 42.209 1.00 77.19 89 GLU A N 1
ATOM 691 C CA . GLU A 1 89 ? -29.778 -0.928 41.543 1.00 77.19 89 GLU A CA 1
ATOM 692 C C . GLU A 1 89 ? -28.498 -1.516 40.943 1.00 77.19 89 GLU A C 1
ATOM 694 O O . GLU A 1 89 ? -28.124 -1.162 39.824 1.00 77.19 89 GLU A O 1
ATOM 699 N N . ALA A 1 90 ? -27.829 -2.433 41.647 1.00 74.69 90 ALA A N 1
ATOM 700 C CA . ALA A 1 90 ? -26.639 -3.114 41.148 1.00 74.69 90 ALA A CA 1
ATOM 701 C C . ALA A 1 90 ? -26.964 -4.069 39.990 1.00 74.69 90 ALA A C 1
ATOM 703 O O . ALA A 1 90 ? -26.188 -4.158 39.039 1.00 74.69 90 ALA A O 1
ATOM 704 N N . GLU A 1 91 ? -28.101 -4.763 40.037 1.00 73.56 91 GLU A N 1
ATOM 705 C CA . GLU A 1 91 ? -28.595 -5.621 38.960 1.00 73.56 91 GLU A CA 1
ATOM 706 C C . GLU A 1 91 ? -29.043 -4.787 37.757 1.00 73.56 91 GLU A C 1
ATOM 708 O O . GLU A 1 91 ? -28.605 -5.079 36.649 1.00 73.56 91 GLU A O 1
ATOM 713 N N . ALA A 1 92 ? -29.763 -3.683 37.959 1.00 75.19 92 ALA A N 1
ATOM 714 C CA . ALA A 1 92 ? -30.122 -2.737 36.903 1.00 75.19 92 ALA A CA 1
ATOM 715 C C . ALA A 1 92 ? -28.885 -2.053 36.298 1.00 75.19 92 ALA A C 1
ATOM 717 O O . ALA A 1 92 ? -28.819 -1.829 35.088 1.00 75.19 92 ALA A O 1
ATOM 718 N N . ALA A 1 93 ? -27.873 -1.734 37.109 1.00 66.62 93 ALA A N 1
ATOM 719 C CA . ALA A 1 93 ? -26.588 -1.234 36.632 1.00 66.62 93 ALA A CA 1
ATOM 720 C C . ALA A 1 93 ? -25.823 -2.311 35.854 1.00 66.62 93 ALA A C 1
ATOM 722 O O . ALA A 1 93 ? -25.220 -1.997 34.834 1.00 66.62 93 ALA A O 1
ATOM 723 N N . ARG A 1 94 ? -25.875 -3.578 36.281 1.00 66.38 94 ARG A N 1
ATOM 724 C CA . ARG A 1 94 ? -25.256 -4.720 35.591 1.00 66.38 94 ARG A CA 1
ATOM 725 C C . ARG A 1 94 ? -25.959 -5.055 34.276 1.00 66.38 94 ARG A C 1
ATOM 727 O O . ARG A 1 94 ? -25.291 -5.344 33.286 1.00 66.38 94 ARG A O 1
ATOM 734 N N . GLU A 1 95 ? -27.280 -4.968 34.245 1.00 63.00 95 GLU A N 1
ATOM 735 C CA . GLU A 1 95 ? -28.111 -5.146 33.056 1.00 63.00 95 GLU A CA 1
ATOM 736 C C . GLU A 1 95 ? -27.867 -4.011 32.052 1.00 63.00 95 GLU A C 1
ATOM 738 O O . GLU A 1 95 ? -27.661 -4.264 30.868 1.00 63.00 95 GLU A O 1
ATOM 743 N N . LYS A 1 96 ? -27.715 -2.767 32.528 1.00 62.25 96 LYS A N 1
ATOM 744 C CA . LYS A 1 96 ? -27.231 -1.641 31.706 1.00 62.25 96 LYS A CA 1
ATOM 745 C C . LYS A 1 96 ? -25.760 -1.789 31.289 1.00 62.25 96 LYS A C 1
ATOM 747 O O . LYS A 1 96 ? -25.372 -1.271 30.244 1.00 62.25 96 LYS A O 1
ATOM 752 N N . ALA A 1 97 ? -24.937 -2.480 32.080 1.00 54.06 97 ALA A N 1
ATOM 753 C CA . ALA A 1 97 ? -23.503 -2.644 31.842 1.00 54.06 97 ALA A CA 1
ATOM 754 C C . ALA A 1 97 ? -23.131 -3.854 30.966 1.00 54.06 97 ALA A C 1
ATOM 756 O O . ALA A 1 97 ? -21.957 -3.984 30.609 1.00 54.06 97 ALA A O 1
ATOM 757 N N . THR A 1 98 ? -24.073 -4.710 30.545 1.00 51.81 98 THR A N 1
ATOM 758 C CA . THR A 1 98 ? -23.750 -5.812 29.619 1.00 51.81 98 THR A CA 1
ATOM 759 C C . THR A 1 98 ? -24.770 -5.974 28.476 1.00 51.81 98 THR A C 1
ATOM 761 O O . THR A 1 98 ? -25.917 -6.285 28.774 1.00 51.81 98 THR A O 1
ATOM 764 N N . PRO A 1 99 ? -24.381 -5.837 27.177 1.00 50.28 99 PRO A N 1
ATOM 765 C CA . PRO A 1 99 ? -23.023 -5.737 26.638 1.00 50.28 99 PRO A CA 1
ATOM 766 C C . PRO A 1 99 ? -22.734 -4.402 25.917 1.00 50.28 99 PRO A C 1
ATOM 768 O O . PRO A 1 99 ? -22.989 -4.256 24.725 1.00 50.28 99 PRO A O 1
ATOM 771 N N . VAL A 1 100 ? -22.009 -3.496 26.582 1.00 51.12 100 VAL A N 1
ATOM 772 C CA . VAL A 1 100 ? -21.096 -2.553 25.888 1.00 51.12 100 VAL A CA 1
ATOM 773 C C . VAL A 1 100 ? -19.743 -3.234 25.577 1.00 51.12 100 VAL A C 1
ATOM 775 O O . VAL A 1 100 ? -18.855 -2.659 24.961 1.00 51.12 100 VAL A O 1
ATOM 778 N N . VAL A 1 101 ? -19.594 -4.520 25.920 1.00 50.88 101 VAL A N 1
ATOM 779 C CA . VAL A 1 101 ? -18.392 -5.331 25.645 1.00 50.88 101 VAL A CA 1
ATOM 780 C C . VAL A 1 101 ? -18.410 -5.987 24.248 1.00 50.88 101 VAL A C 1
ATOM 782 O O . VAL A 1 101 ? -17.373 -6.453 23.792 1.00 50.88 101 VAL A O 1
ATOM 785 N N . ASN A 1 102 ? -19.526 -5.974 23.507 1.00 56.03 102 ASN A N 1
ATOM 786 C CA . ASN A 1 102 ? -19.600 -6.624 22.184 1.00 56.03 102 ASN A CA 1
ATOM 787 C C . ASN A 1 102 ? -19.180 -5.773 20.961 1.00 56.03 102 ASN A C 1
ATOM 789 O O . ASN A 1 102 ? -18.664 -6.366 20.020 1.00 56.03 102 ASN A O 1
ATOM 793 N N . PRO A 1 103 ? -19.316 -4.431 20.919 1.00 56.34 103 PRO A N 1
ATOM 794 C CA . PRO A 1 103 ? -18.859 -3.655 19.762 1.00 56.34 103 PRO A CA 1
ATOM 795 C C . PRO A 1 103 ? -17.334 -3.531 19.725 1.00 56.34 103 PRO A C 1
ATOM 797 O O . PRO A 1 103 ? -16.726 -3.841 18.714 1.00 56.34 103 PRO A O 1
ATOM 800 N N . ILE A 1 104 ? -16.701 -3.164 20.847 1.00 54.12 104 ILE A N 1
ATOM 801 C CA . ILE A 1 104 ? -15.250 -2.917 20.902 1.00 54.12 104 ILE A CA 1
ATOM 802 C C . ILE A 1 104 ? -14.458 -4.216 20.730 1.00 54.12 104 ILE A C 1
ATOM 804 O O . ILE A 1 104 ? -13.441 -4.225 20.044 1.00 54.12 104 ILE A O 1
ATOM 808 N N . ALA A 1 105 ? -14.903 -5.328 21.323 1.00 60.09 105 ALA A N 1
ATOM 809 C CA . ALA A 1 105 ? -14.226 -6.614 21.164 1.00 60.09 105 ALA A CA 1
ATOM 810 C C . ALA A 1 105 ? -14.322 -7.137 19.722 1.00 60.09 105 ALA A C 1
ATOM 812 O O . ALA A 1 105 ? -13.343 -7.675 19.196 1.00 60.09 105 ALA A O 1
ATOM 813 N N . GLU A 1 106 ? -15.469 -6.939 19.069 1.00 63.84 106 GLU A N 1
ATOM 814 C CA . GLU A 1 106 ? -15.670 -7.336 17.678 1.00 63.84 106 GLU A CA 1
ATOM 815 C C . GLU A 1 106 ? -14.925 -6.402 16.714 1.00 63.84 106 GLU A C 1
ATOM 817 O O . GLU A 1 106 ? -14.261 -6.870 15.794 1.00 63.84 106 GLU A O 1
ATOM 822 N N . GLU A 1 107 ? -14.911 -5.098 16.983 1.00 66.12 107 GLU A N 1
ATOM 823 C CA . GLU A 1 107 ? -14.129 -4.101 16.245 1.00 66.12 107 GLU A CA 1
ATOM 824 C C . GLU A 1 107 ? -12.620 -4.347 16.411 1.00 66.12 107 GLU A C 1
ATOM 826 O O . GLU A 1 107 ? -11.869 -4.295 15.440 1.00 66.12 107 GLU A O 1
ATOM 831 N N . THR A 1 108 ? -12.173 -4.765 17.600 1.00 67.25 108 THR A N 1
ATOM 832 C CA . THR A 1 108 ? -10.786 -5.196 17.856 1.00 67.25 108 THR A CA 1
ATOM 833 C C . THR A 1 108 ? -10.449 -6.485 17.103 1.00 67.25 108 THR A C 1
ATOM 835 O O . THR A 1 108 ? -9.360 -6.606 16.540 1.00 67.25 108 THR A O 1
ATOM 838 N N . ARG A 1 109 ? -11.369 -7.457 17.035 1.00 71.62 109 ARG A N 1
ATOM 839 C CA . ARG A 1 109 ? -11.203 -8.666 16.206 1.00 71.62 109 ARG A CA 1
ATOM 840 C C . ARG A 1 109 ? -11.113 -8.331 14.721 1.00 71.62 109 ARG A C 1
ATOM 842 O O . ARG A 1 109 ? -10.233 -8.862 14.043 1.00 71.62 109 ARG A O 1
ATOM 849 N N . GLN A 1 110 ? -11.982 -7.453 14.229 1.00 72.44 110 GLN A N 1
ATOM 850 C CA . GLN A 1 110 ? -11.993 -7.010 12.836 1.00 72.44 110 GLN A CA 1
ATOM 851 C C . GLN A 1 110 ? -10.723 -6.232 12.486 1.00 72.44 110 GLN A C 1
ATOM 853 O O . GLN A 1 110 ? -10.109 -6.510 11.456 1.00 72.44 110 GLN A O 1
ATOM 858 N N . LEU A 1 111 ? -10.269 -5.334 13.365 1.00 73.75 111 LEU A N 1
ATOM 859 C CA . LEU A 1 111 ? -9.006 -4.611 13.213 1.00 73.75 111 LEU A CA 1
ATOM 860 C C . LEU A 1 111 ? -7.812 -5.565 13.198 1.00 73.75 111 LEU A C 1
ATOM 862 O O . LEU A 1 111 ? -6.988 -5.479 12.294 1.00 73.75 111 LEU A O 1
ATOM 866 N N . ASN A 1 112 ? -7.742 -6.527 14.118 1.00 74.31 112 ASN A N 1
ATOM 867 C CA . ASN A 1 112 ? -6.659 -7.515 14.138 1.00 74.31 112 ASN A CA 1
ATOM 868 C C . ASN A 1 112 ? -6.655 -8.400 12.879 1.00 74.31 112 ASN A C 1
ATOM 870 O O . ASN A 1 112 ? -5.592 -8.704 12.336 1.00 74.31 112 ASN A O 1
ATOM 874 N N . ALA A 1 113 ? -7.830 -8.780 12.368 1.00 77.56 113 ALA A N 1
ATOM 875 C CA . ALA A 1 113 ? -7.945 -9.508 11.106 1.00 77.56 113 ALA A CA 1
ATOM 876 C C . ALA A 1 113 ? -7.503 -8.653 9.904 1.00 77.56 113 ALA A C 1
ATOM 878 O O . ALA A 1 113 ? -6.794 -9.147 9.022 1.00 77.56 113 ALA A O 1
ATOM 879 N N . ALA A 1 114 ? -7.874 -7.370 9.883 1.00 74.62 114 ALA A N 1
ATOM 880 C CA . ALA A 1 114 ? -7.463 -6.420 8.854 1.00 74.62 114 ALA A CA 1
ATOM 881 C C . ALA A 1 114 ? -5.948 -6.163 8.885 1.00 74.62 114 ALA A C 1
ATOM 883 O O . ALA A 1 114 ? -5.316 -6.159 7.829 1.00 74.62 114 ALA A O 1
ATOM 884 N N . VAL A 1 115 ? -5.352 -6.034 10.075 1.00 79.75 115 VAL A N 1
ATOM 885 C CA . VAL A 1 115 ? -3.898 -5.923 10.269 1.00 79.75 115 VAL A CA 1
ATOM 886 C C . VAL A 1 115 ? -3.196 -7.169 9.736 1.00 79.75 115 VAL A C 1
ATOM 888 O O . VAL A 1 115 ? -2.325 -7.045 8.879 1.00 79.75 115 VAL A O 1
ATOM 891 N N . GLY A 1 116 ? -3.633 -8.374 10.114 1.00 80.31 116 GLY A N 1
ATOM 892 C CA . GLY A 1 116 ? -3.036 -9.612 9.598 1.00 80.31 116 GLY A CA 1
ATOM 893 C C . GLY A 1 116 ? -3.179 -9.774 8.075 1.00 80.31 116 GLY A C 1
ATOM 894 O O . GLY A 1 116 ? -2.293 -10.317 7.408 1.00 80.31 116 GLY A O 1
ATOM 895 N N . ALA A 1 117 ? -4.274 -9.287 7.483 1.00 78.38 117 ALA A N 1
ATOM 896 C CA . ALA A 1 117 ? -4.445 -9.251 6.030 1.00 78.38 117 ALA A CA 1
ATOM 897 C C . ALA A 1 117 ? -3.513 -8.224 5.362 1.00 78.38 117 ALA A C 1
ATOM 899 O O . ALA A 1 117 ? -2.932 -8.510 4.308 1.00 78.38 117 ALA A O 1
ATOM 900 N N . ALA A 1 118 ? -3.338 -7.055 5.980 1.00 73.50 118 ALA A N 1
ATOM 901 C CA . ALA A 1 118 ? -2.424 -6.018 5.519 1.00 73.50 118 ALA A CA 1
ATOM 902 C C . ALA A 1 118 ? -0.965 -6.494 5.576 1.00 73.50 118 ALA A C 1
ATOM 904 O O . ALA A 1 118 ? -0.256 -6.363 4.581 1.00 73.50 118 ALA A O 1
ATOM 905 N N . GLU A 1 119 ? -0.541 -7.141 6.662 1.00 81.38 119 GLU A N 1
ATOM 906 C CA . GLU A 1 119 ? 0.801 -7.720 6.815 1.00 81.38 119 GLU A CA 1
ATOM 907 C C . GLU A 1 119 ? 1.111 -8.756 5.729 1.00 81.38 119 GLU A C 1
ATOM 909 O O . GLU A 1 119 ? 2.162 -8.703 5.088 1.00 81.38 119 GLU A O 1
ATOM 914 N N . LYS A 1 120 ? 0.168 -9.662 5.432 1.00 85.81 120 LYS A N 1
ATOM 915 C CA . LYS A 1 120 ? 0.318 -10.625 4.326 1.00 85.81 120 LYS A CA 1
ATOM 916 C C . LYS A 1 120 ? 0.465 -9.928 2.974 1.00 85.81 120 LYS A C 1
ATOM 918 O O . LYS A 1 120 ? 1.242 -10.377 2.127 1.00 85.81 120 LYS A O 1
ATOM 923 N N . ARG A 1 121 ? 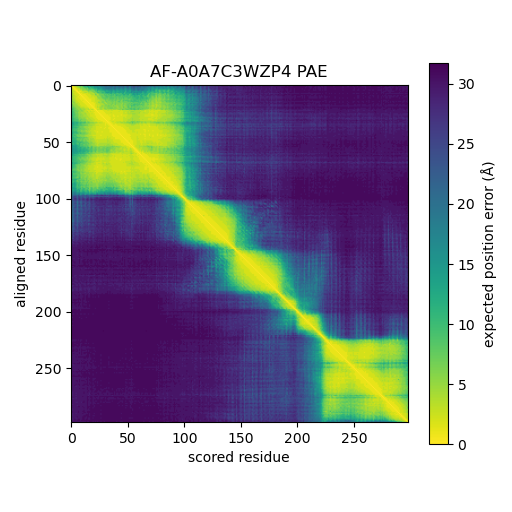-0.271 -8.835 2.758 1.00 83.25 121 ARG A N 1
ATOM 924 C CA . ARG A 1 121 ? -0.207 -8.049 1.521 1.00 83.25 121 ARG A CA 1
ATOM 925 C C . ARG A 1 121 ? 1.113 -7.289 1.407 1.00 83.25 121 ARG A C 1
ATOM 927 O O . ARG A 1 121 ? 1.687 -7.285 0.322 1.00 83.25 121 ARG A O 1
ATOM 934 N N . VAL A 1 122 ? 1.629 -6.742 2.507 1.00 82.94 122 VAL A N 1
ATOM 935 C CA . VAL A 1 122 ? 2.968 -6.137 2.580 1.00 82.94 122 VAL A CA 1
ATOM 936 C C . VAL A 1 122 ? 4.036 -7.178 2.260 1.00 82.94 122 VAL A C 1
ATOM 938 O O . VAL A 1 122 ? 4.802 -6.967 1.328 1.00 82.94 122 VAL A O 1
ATOM 941 N N . ALA A 1 123 ? 4.015 -8.348 2.902 1.00 82.38 123 ALA A N 1
ATOM 942 C CA . ALA A 1 123 ? 4.974 -9.418 2.619 1.00 82.38 123 ALA A CA 1
ATOM 943 C C . ALA A 1 123 ? 4.919 -9.892 1.150 1.00 82.38 123 ALA A C 1
ATOM 945 O O . ALA A 1 123 ? 5.944 -10.205 0.539 1.00 82.38 123 ALA A O 1
ATOM 946 N N . SER A 1 124 ? 3.726 -9.930 0.548 1.00 82.00 124 SER A N 1
ATOM 947 C CA . SER A 1 124 ? 3.565 -10.217 -0.883 1.00 82.00 124 SER A CA 1
ATOM 948 C C . SER A 1 124 ? 4.163 -9.113 -1.761 1.00 82.00 124 SER A C 1
ATOM 950 O O . SER A 1 124 ? 4.853 -9.415 -2.735 1.00 82.00 124 SER A O 1
ATOM 952 N N . LEU A 1 125 ? 3.912 -7.844 -1.436 1.00 84.25 125 LEU A N 1
ATOM 953 C CA . LEU A 1 125 ? 4.457 -6.701 -2.170 1.00 84.25 125 LEU A CA 1
ATOM 954 C C . LEU A 1 125 ? 5.981 -6.626 -2.043 1.00 84.25 125 LEU A C 1
ATOM 956 O O . LEU A 1 125 ? 6.653 -6.412 -3.045 1.00 84.25 125 LEU A O 1
ATOM 960 N N . GLU A 1 126 ? 6.548 -6.890 -0.868 1.00 84.06 126 GLU A N 1
ATOM 961 C CA . GLU A 1 126 ? 8.000 -6.961 -0.663 1.00 84.06 126 GLU A CA 1
ATOM 962 C C . GLU A 1 126 ? 8.647 -8.035 -1.542 1.00 84.06 126 GLU A C 1
ATOM 964 O O . GLU A 1 126 ? 9.672 -7.785 -2.182 1.00 84.06 126 GLU A O 1
ATOM 969 N N . ARG A 1 127 ? 8.020 -9.216 -1.656 1.00 82.44 127 ARG A N 1
ATOM 970 C CA . ARG A 1 127 ? 8.477 -10.268 -2.580 1.00 82.44 127 ARG A CA 1
ATOM 971 C C . ARG A 1 127 ? 8.404 -9.819 -4.035 1.00 82.44 127 ARG A C 1
ATOM 973 O O . ARG A 1 127 ? 9.345 -10.074 -4.784 1.00 82.44 127 ARG A O 1
ATOM 980 N N . GLN A 1 128 ? 7.326 -9.146 -4.436 1.00 79.69 128 GLN A N 1
ATOM 981 C CA . GLN A 1 128 ? 7.185 -8.614 -5.795 1.00 79.69 128 GLN A CA 1
ATOM 982 C C . GLN A 1 128 ? 8.224 -7.530 -6.091 1.00 79.69 128 GLN A C 1
ATOM 984 O O . GLN A 1 128 ? 8.833 -7.555 -7.155 1.00 79.69 128 GLN A O 1
ATOM 989 N N . VAL A 1 129 ? 8.496 -6.629 -5.144 1.00 81.88 129 VAL A N 1
ATOM 990 C CA . VAL A 1 129 ? 9.532 -5.595 -5.274 1.00 81.88 129 VAL A CA 1
ATOM 991 C C . VAL A 1 129 ? 10.918 -6.225 -5.369 1.00 81.88 129 VAL A C 1
ATOM 993 O O . VAL A 1 129 ? 11.711 -5.815 -6.213 1.00 81.88 129 VAL A O 1
ATOM 996 N N . MET A 1 130 ? 11.223 -7.248 -4.566 1.00 81.12 130 MET A N 1
ATOM 997 C CA . MET A 1 130 ? 12.482 -7.988 -4.690 1.00 81.12 130 MET A CA 1
ATOM 998 C C . MET A 1 130 ? 12.598 -8.719 -6.029 1.00 81.12 130 MET A C 1
ATOM 1000 O O . MET A 1 130 ? 13.663 -8.690 -6.645 1.00 81.12 130 MET A O 1
ATOM 1004 N N . ALA A 1 131 ? 11.521 -9.341 -6.508 1.00 79.75 131 ALA A N 1
ATOM 1005 C CA . ALA A 1 131 ? 11.497 -9.979 -7.820 1.00 79.75 131 ALA A CA 1
ATOM 1006 C C . ALA A 1 131 ? 11.693 -8.954 -8.950 1.00 79.75 131 ALA A C 1
ATOM 1008 O O . ALA A 1 131 ? 12.490 -9.191 -9.853 1.00 79.75 131 ALA A O 1
ATOM 1009 N N . ALA A 1 132 ? 11.039 -7.793 -8.865 1.00 75.25 132 ALA A N 1
ATOM 1010 C CA . ALA A 1 132 ? 11.178 -6.704 -9.824 1.00 75.25 132 ALA A CA 1
ATOM 1011 C C . ALA A 1 132 ? 12.587 -6.095 -9.808 1.00 75.25 132 ALA A C 1
ATOM 1013 O O . ALA A 1 132 ? 13.150 -5.861 -10.873 1.00 75.25 132 ALA A O 1
ATOM 1014 N N . LYS A 1 133 ? 13.192 -5.903 -8.627 1.00 80.62 133 LYS A N 1
ATOM 1015 C CA . LYS A 1 133 ? 14.595 -5.475 -8.498 1.00 80.62 133 LYS A CA 1
ATOM 1016 C C . LYS A 1 133 ? 15.542 -6.482 -9.141 1.00 80.62 133 LYS A C 1
ATOM 1018 O O . LYS A 1 133 ? 16.330 -6.097 -9.989 1.00 80.62 133 LYS A O 1
ATOM 1023 N N . ARG A 1 134 ? 15.394 -7.777 -8.846 1.00 77.44 134 ARG A N 1
ATOM 1024 C CA . ARG A 1 134 ? 16.201 -8.831 -9.486 1.00 77.44 134 ARG A CA 1
ATOM 1025 C C . ARG A 1 134 ? 16.011 -8.878 -11.000 1.00 77.44 134 ARG A C 1
ATOM 1027 O O . ARG A 1 134 ? 16.979 -9.082 -11.722 1.00 77.44 134 ARG A O 1
ATOM 1034 N N . ALA A 1 135 ? 14.786 -8.689 -11.486 1.00 74.25 135 ALA A N 1
ATOM 1035 C CA . ALA A 1 135 ? 14.505 -8.621 -12.915 1.00 74.25 135 ALA A CA 1
ATOM 1036 C C . ALA A 1 135 ? 15.140 -7.380 -13.564 1.00 74.25 135 ALA A C 1
ATOM 1038 O O . ALA A 1 135 ? 15.666 -7.477 -14.672 1.00 74.25 135 ALA A O 1
ATOM 1039 N N . LEU A 1 136 ? 15.139 -6.236 -12.873 1.00 70.25 136 LEU A N 1
ATOM 1040 C CA . LEU A 1 136 ? 15.805 -5.012 -13.316 1.00 70.25 136 LEU A CA 1
ATOM 1041 C C . LEU A 1 136 ? 17.328 -5.183 -13.346 1.00 70.25 136 LEU A C 1
ATOM 1043 O O . LEU A 1 136 ? 17.943 -4.844 -14.353 1.00 70.25 136 LEU A O 1
ATOM 1047 N N . ASP A 1 137 ? 17.914 -5.759 -12.297 1.00 73.00 137 ASP A N 1
ATOM 1048 C CA . ASP A 1 137 ? 19.347 -6.045 -12.210 1.00 73.00 137 ASP A CA 1
ATOM 1049 C C . ASP A 1 137 ? 19.765 -7.028 -13.313 1.00 73.00 137 ASP A C 1
ATOM 1051 O O . ASP A 1 137 ? 20.730 -6.784 -14.032 1.00 73.00 137 ASP A O 1
ATOM 1055 N N . ALA A 1 138 ? 18.992 -8.097 -13.538 1.00 70.06 138 ALA A N 1
ATOM 1056 C CA . ALA A 1 138 ? 19.226 -9.041 -14.629 1.00 70.06 138 ALA A CA 1
ATOM 1057 C C . ALA A 1 138 ? 19.091 -8.379 -16.011 1.00 70.06 138 ALA A C 1
ATOM 1059 O O . ALA A 1 138 ? 19.891 -8.647 -16.906 1.00 70.06 138 ALA A O 1
ATOM 1060 N N . ALA A 1 139 ? 18.120 -7.482 -16.202 1.00 67.44 139 ALA A N 1
ATOM 1061 C CA . ALA A 1 139 ? 17.971 -6.721 -17.441 1.00 67.44 139 ALA A CA 1
ATOM 1062 C C . ALA A 1 139 ? 19.115 -5.713 -17.648 1.00 67.44 139 ALA A C 1
ATOM 1064 O O . ALA A 1 139 ? 19.556 -5.523 -18.781 1.00 67.44 139 ALA A O 1
ATOM 1065 N N . GLN A 1 140 ? 19.622 -5.086 -16.584 1.00 64.69 140 GLN A N 1
ATOM 1066 C CA . GLN A 1 140 ? 20.792 -4.209 -16.639 1.00 64.69 140 GLN A CA 1
ATOM 1067 C C . GLN A 1 140 ? 22.070 -4.991 -16.947 1.00 64.69 140 GLN A C 1
ATOM 1069 O O . GLN A 1 140 ? 22.813 -4.569 -17.828 1.00 64.69 140 GLN A O 1
ATOM 1074 N N . VAL A 1 141 ? 22.289 -6.142 -16.306 1.00 64.75 141 VAL A N 1
ATOM 1075 C CA . VAL A 1 141 ? 23.412 -7.051 -16.592 1.00 64.75 141 VAL A CA 1
ATOM 1076 C C . VAL A 1 141 ? 23.332 -7.591 -18.021 1.00 64.75 141 VAL A C 1
ATOM 1078 O O . VAL A 1 141 ? 24.339 -7.618 -18.719 1.00 64.75 141 VAL A O 1
ATOM 1081 N N . ASN A 1 142 ? 22.139 -7.933 -18.515 1.00 62.34 142 ASN A N 1
ATOM 1082 C CA . ASN A 1 142 ? 21.953 -8.317 -19.915 1.00 62.34 142 ASN A CA 1
ATOM 1083 C C . ASN A 1 142 ? 22.193 -7.144 -20.879 1.00 62.34 142 ASN A C 1
ATOM 1085 O O . ASN A 1 142 ? 22.727 -7.360 -21.961 1.00 62.34 142 ASN A O 1
ATOM 1089 N N . ARG A 1 143 ? 21.857 -5.899 -20.512 1.00 58.28 143 ARG A N 1
ATOM 1090 C CA . ARG A 1 143 ? 22.167 -4.708 -21.328 1.00 58.28 143 ARG A CA 1
ATOM 1091 C C . ARG A 1 143 ? 23.661 -4.388 -21.351 1.00 58.28 143 ARG A C 1
ATOM 1093 O O . ARG A 1 143 ? 24.176 -4.064 -22.416 1.00 58.28 143 ARG A O 1
ATOM 1100 N N . THR A 1 144 ? 24.365 -4.483 -20.226 1.00 56.84 144 THR A N 1
ATOM 1101 C CA . THR A 1 144 ? 25.817 -4.236 -20.167 1.00 56.84 144 THR A CA 1
ATOM 1102 C C . THR A 1 144 ? 26.614 -5.386 -20.785 1.00 56.84 144 THR A C 1
ATOM 1104 O O . THR A 1 144 ? 27.554 -5.127 -21.536 1.00 56.84 144 THR A O 1
ATOM 1107 N N . GLY A 1 145 ? 26.189 -6.635 -20.572 1.00 58.72 145 GLY A N 1
ATOM 1108 C CA . GLY A 1 145 ? 26.708 -7.824 -21.253 1.00 58.72 145 GLY A CA 1
ATOM 1109 C C . GLY A 1 145 ? 26.488 -7.763 -22.767 1.00 58.72 145 GLY A C 1
ATOM 1110 O O . GLY A 1 145 ? 27.441 -7.884 -23.528 1.00 58.72 145 GLY A O 1
ATOM 1111 N N . SER A 1 146 ? 25.273 -7.428 -23.218 1.00 55.53 146 SER A N 1
ATOM 1112 C CA . SER A 1 146 ? 24.958 -7.262 -24.645 1.00 55.53 146 SER A CA 1
ATOM 1113 C C . SER A 1 146 ? 25.700 -6.091 -25.291 1.00 55.53 146 SER A C 1
ATOM 1115 O O . SER A 1 146 ? 26.017 -6.178 -26.474 1.00 55.53 146 SER A O 1
ATOM 1117 N N . ALA A 1 147 ? 25.983 -5.005 -24.565 1.00 56.47 147 ALA A N 1
ATOM 1118 C CA . ALA A 1 147 ? 26.773 -3.890 -25.089 1.00 56.47 147 ALA A CA 1
ATOM 1119 C C . ALA A 1 147 ? 28.260 -4.261 -25.223 1.00 56.47 147 ALA A C 1
ATOM 1121 O O . ALA A 1 147 ? 28.890 -3.917 -26.223 1.00 56.47 147 ALA A O 1
ATOM 1122 N N . GLY A 1 148 ? 28.813 -5.004 -24.258 1.00 62.78 148 GLY A N 1
ATOM 1123 C CA . GLY A 1 148 ? 30.173 -5.545 -24.332 1.00 62.78 148 GLY A CA 1
ATOM 1124 C C . GLY A 1 148 ? 30.337 -6.570 -25.457 1.00 62.78 148 GLY A C 1
ATOM 1125 O O . GLY A 1 148 ? 31.307 -6.510 -26.212 1.00 62.78 148 GLY A O 1
ATOM 1126 N N . ASP A 1 149 ? 29.357 -7.454 -25.628 1.00 65.62 149 ASP A N 1
ATOM 1127 C CA . ASP A 1 149 ? 29.362 -8.465 -26.684 1.00 65.62 149 ASP A CA 1
ATOM 1128 C C . ASP A 1 149 ? 29.094 -7.855 -28.066 1.00 65.62 149 ASP A C 1
ATOM 1130 O O . ASP A 1 149 ? 29.724 -8.258 -29.042 1.00 65.62 149 ASP A O 1
ATOM 1134 N N . GLN A 1 150 ? 28.234 -6.836 -28.178 1.00 58.28 150 GLN A N 1
ATOM 1135 C CA . GLN A 1 150 ? 28.080 -6.071 -29.422 1.00 58.28 150 GLN A CA 1
ATOM 1136 C C . GLN A 1 150 ? 29.352 -5.305 -29.773 1.00 58.28 150 GLN A C 1
ATOM 1138 O O . GLN A 1 150 ? 29.753 -5.332 -30.933 1.00 58.28 150 GLN A O 1
ATOM 1143 N N . LYS A 1 151 ? 30.024 -4.689 -28.793 1.00 67.75 151 LYS A N 1
ATOM 1144 C CA . LYS A 1 151 ? 31.308 -4.017 -29.013 1.00 67.75 151 LYS A CA 1
ATOM 1145 C C . LYS A 1 151 ? 32.364 -4.995 -29.535 1.00 67.75 151 LYS A C 1
ATOM 1147 O O . LYS A 1 151 ? 32.951 -4.725 -30.574 1.00 67.75 151 LYS A O 1
ATOM 1152 N N . LYS A 1 152 ? 32.510 -6.171 -28.913 1.00 70.38 152 LYS A N 1
ATOM 1153 C CA . LYS A 1 152 ? 33.423 -7.227 -29.393 1.00 70.38 152 LYS A CA 1
ATOM 1154 C C . LYS A 1 152 ? 33.048 -7.761 -30.777 1.00 70.38 152 LYS A C 1
ATOM 1156 O O . LYS A 1 152 ? 33.926 -8.052 -31.580 1.00 70.38 152 LYS A O 1
ATOM 1161 N N . ARG A 1 153 ? 31.753 -7.898 -31.086 1.00 65.50 153 ARG A N 1
ATOM 1162 C CA . ARG A 1 153 ? 31.295 -8.325 -32.421 1.00 65.50 153 ARG A CA 1
ATOM 1163 C C . ARG A 1 153 ? 31.566 -7.266 -33.488 1.00 65.50 153 ARG A C 1
ATOM 1165 O O . ARG A 1 153 ? 31.908 -7.643 -34.602 1.00 65.50 153 ARG A O 1
ATOM 1172 N N . ILE A 1 154 ? 31.431 -5.982 -33.155 1.00 66.88 154 ILE A N 1
ATOM 1173 C CA . ILE A 1 154 ? 31.765 -4.865 -34.048 1.00 66.88 154 ILE A CA 1
ATOM 1174 C C . ILE A 1 154 ? 33.280 -4.794 -34.259 1.00 66.88 154 ILE A C 1
ATOM 1176 O O . ILE A 1 154 ? 33.708 -4.722 -35.403 1.00 66.88 154 ILE A O 1
ATOM 1180 N N . GLU A 1 155 ? 34.081 -4.904 -33.196 1.00 72.69 155 GLU A N 1
ATOM 1181 C CA . GLU A 1 155 ? 35.550 -4.942 -33.279 1.00 72.69 155 GLU A CA 1
ATOM 1182 C C . GLU A 1 155 ? 36.026 -6.123 -34.142 1.00 72.69 155 GLU A C 1
ATOM 1184 O O . GLU A 1 155 ? 36.730 -5.913 -35.125 1.00 72.69 155 GLU A O 1
ATOM 1189 N N . ASN A 1 156 ? 35.527 -7.340 -33.895 1.00 70.69 156 ASN A N 1
ATOM 1190 C CA . ASN A 1 156 ? 35.857 -8.512 -34.716 1.00 70.69 156 ASN A CA 1
ATOM 1191 C C . ASN A 1 156 ? 35.394 -8.372 -36.179 1.00 70.69 156 ASN A C 1
ATOM 1193 O O . ASN A 1 156 ? 36.072 -8.834 -37.096 1.00 70.69 156 ASN A O 1
ATOM 1197 N N . ALA A 1 157 ? 34.229 -7.762 -36.425 1.00 68.19 157 ALA A N 1
ATOM 1198 C CA . ALA A 1 157 ? 33.751 -7.508 -37.783 1.00 68.19 157 ALA A CA 1
ATOM 1199 C C . ALA A 1 157 ? 34.615 -6.462 -38.502 1.00 68.19 157 ALA A C 1
ATOM 1201 O O . ALA A 1 157 ? 34.844 -6.583 -39.704 1.00 68.19 157 ALA A O 1
ATOM 1202 N N . GLN A 1 158 ? 35.115 -5.467 -37.772 1.00 66.56 158 GLN A N 1
ATOM 1203 C CA . GLN A 1 158 ? 35.988 -4.426 -38.296 1.00 66.56 158 GLN A CA 1
ATOM 1204 C C . GLN A 1 158 ? 37.389 -4.963 -38.601 1.00 66.56 158 GLN A C 1
ATOM 1206 O O . GLN A 1 158 ? 37.940 -4.648 -39.654 1.00 66.56 158 GLN A O 1
ATOM 1211 N N . ASP A 1 159 ? 37.918 -5.851 -37.761 1.00 78.81 159 ASP A N 1
ATOM 1212 C CA . ASP A 1 159 ? 39.171 -6.559 -38.030 1.00 78.81 159 ASP A CA 1
ATOM 1213 C C . ASP A 1 159 ? 39.050 -7.476 -39.256 1.00 78.81 159 ASP A C 1
ATOM 1215 O O . ASP A 1 159 ? 39.906 -7.437 -40.142 1.00 78.81 159 ASP A O 1
ATOM 1219 N N . ASN A 1 160 ? 37.949 -8.225 -39.381 1.00 73.31 160 ASN A N 1
ATOM 1220 C CA . ASN A 1 160 ? 37.674 -9.037 -40.571 1.00 73.31 160 ASN A CA 1
ATOM 1221 C C . ASN A 1 160 ? 37.505 -8.183 -41.837 1.00 73.31 160 ASN A C 1
ATOM 1223 O O . ASN A 1 160 ? 38.005 -8.551 -42.900 1.00 73.31 160 ASN A O 1
ATOM 1227 N N . TYR A 1 161 ? 36.826 -7.037 -41.738 1.00 74.44 161 TYR A N 1
ATOM 1228 C CA . TYR A 1 161 ? 36.705 -6.088 -42.844 1.00 74.44 161 TYR A CA 1
ATOM 1229 C C . TYR A 1 161 ? 38.078 -5.558 -43.269 1.00 74.44 161 TYR A C 1
ATOM 1231 O O . TYR A 1 161 ? 38.392 -5.568 -44.455 1.00 74.44 161 TYR A O 1
ATOM 1239 N N . ASN A 1 162 ? 38.934 -5.176 -42.319 1.00 75.75 162 ASN A N 1
ATOM 1240 C CA . ASN A 1 162 ? 40.287 -4.700 -42.608 1.00 75.75 162 ASN A CA 1
ATOM 1241 C C . ASN A 1 162 ? 41.154 -5.785 -43.264 1.00 75.75 162 ASN A C 1
ATOM 1243 O O . ASN A 1 162 ? 41.888 -5.490 -44.206 1.00 75.75 162 ASN A O 1
ATOM 1247 N N . GLN A 1 163 ? 41.042 -7.041 -42.821 1.00 75.19 163 GLN A N 1
ATOM 1248 C CA . GLN A 1 163 ? 41.722 -8.174 -43.458 1.00 75.19 163 GLN A CA 1
ATOM 1249 C C . GLN A 1 163 ? 41.230 -8.405 -44.891 1.00 75.19 163 GLN A C 1
ATOM 1251 O O . GLN A 1 163 ? 42.045 -8.613 -45.789 1.00 75.19 163 GLN A O 1
ATOM 1256 N N . LEU A 1 164 ? 39.918 -8.320 -45.130 1.00 70.62 164 LEU A N 1
ATOM 1257 C CA . LEU A 1 164 ? 39.339 -8.430 -46.471 1.00 70.62 164 LEU A CA 1
ATOM 1258 C C . LEU A 1 164 ? 39.763 -7.273 -47.377 1.00 70.62 164 LEU A C 1
ATOM 1260 O O . LEU A 1 164 ? 40.106 -7.517 -48.527 1.00 70.62 164 LEU A O 1
ATOM 1264 N N . VAL A 1 165 ? 39.792 -6.038 -46.873 1.00 76.19 165 VAL A N 1
ATOM 1265 C CA . VAL A 1 165 ? 40.279 -4.869 -47.623 1.00 76.19 165 VAL A CA 1
ATOM 1266 C C . VAL A 1 165 ? 41.759 -5.023 -47.965 1.00 76.19 165 VAL A C 1
ATOM 1268 O O . VAL A 1 165 ? 42.147 -4.751 -49.098 1.00 76.19 165 VAL A O 1
ATOM 1271 N N . ALA A 1 166 ? 42.584 -5.504 -47.033 1.00 76.56 166 ALA A N 1
ATOM 1272 C CA . ALA A 1 166 ? 43.995 -5.773 -47.295 1.00 76.56 166 ALA A CA 1
ATOM 1273 C C . ALA A 1 166 ? 44.182 -6.876 -48.351 1.00 76.56 166 ALA A C 1
ATOM 1275 O O . ALA A 1 166 ? 44.982 -6.715 -49.272 1.00 76.56 166 ALA A O 1
ATOM 1276 N N . ALA A 1 167 ? 43.414 -7.964 -48.260 1.00 68.25 167 ALA A N 1
ATOM 1277 C CA . ALA A 1 167 ? 43.433 -9.043 -49.244 1.00 68.25 167 ALA A CA 1
ATOM 1278 C C . ALA A 1 167 ? 42.934 -8.578 -50.621 1.00 68.25 167 ALA A C 1
ATOM 1280 O O . ALA A 1 167 ? 43.511 -8.949 -51.641 1.00 68.25 167 ALA A O 1
ATOM 1281 N N . LEU A 1 168 ? 41.895 -7.740 -50.657 1.00 70.50 168 LEU A N 1
ATOM 1282 C CA . LEU A 1 168 ? 41.365 -7.165 -51.888 1.00 70.50 168 LEU A CA 1
ATOM 1283 C C . LEU A 1 168 ? 42.391 -6.234 -52.529 1.00 70.50 168 LEU A C 1
ATOM 1285 O O . LEU A 1 168 ? 42.672 -6.389 -53.708 1.00 70.50 168 LEU A O 1
ATOM 1289 N N . LYS A 1 169 ? 43.030 -5.358 -51.749 1.00 74.44 169 LYS A N 1
ATOM 1290 C CA . LYS A 1 169 ? 44.105 -4.490 -52.237 1.00 74.44 169 LYS A CA 1
ATOM 1291 C C . LYS A 1 169 ? 45.269 -5.296 -52.818 1.00 74.44 169 LYS A C 1
ATOM 1293 O O . LYS A 1 169 ? 45.724 -4.992 -53.913 1.00 74.44 169 LYS A O 1
ATOM 1298 N N . ALA A 1 170 ? 45.692 -6.364 -52.143 1.00 71.62 170 ALA A N 1
ATOM 1299 C CA . ALA A 1 170 ? 46.724 -7.261 -52.663 1.00 71.62 170 ALA A CA 1
ATOM 1300 C C . ALA A 1 170 ? 46.290 -7.964 -53.966 1.00 71.62 170 ALA A C 1
ATOM 1302 O O . ALA A 1 170 ? 47.085 -8.109 -54.893 1.00 71.62 170 ALA A O 1
ATOM 1303 N N . ALA A 1 171 ? 45.025 -8.381 -54.069 1.00 66.00 171 ALA A N 1
ATOM 1304 C CA . ALA A 1 171 ? 44.476 -8.970 -55.289 1.00 66.00 171 ALA A CA 1
ATOM 1305 C C . ALA A 1 171 ? 44.353 -7.948 -56.433 1.00 66.00 171 ALA A C 1
ATOM 1307 O O . ALA A 1 171 ? 44.573 -8.292 -57.594 1.00 66.00 171 ALA A O 1
ATOM 1308 N N . GLU A 1 172 ? 44.029 -6.692 -56.130 1.00 66.00 172 GLU A N 1
ATOM 1309 C CA . GLU A 1 172 ? 44.007 -5.603 -57.106 1.00 66.00 172 GLU A CA 1
ATOM 1310 C C . GLU A 1 172 ? 45.409 -5.248 -57.594 1.00 66.00 172 GLU A C 1
ATOM 1312 O O . GLU A 1 172 ? 45.598 -5.123 -58.801 1.00 66.00 172 GLU A O 1
ATOM 1317 N N . GLU A 1 173 ? 46.401 -5.200 -56.704 1.00 75.75 173 GLU A N 1
ATOM 1318 C CA . GLU A 1 173 ? 47.812 -5.053 -57.075 1.00 75.75 173 GLU A CA 1
ATOM 1319 C C . GLU A 1 173 ? 48.257 -6.193 -58.003 1.00 75.75 173 GLU A C 1
ATOM 1321 O O . GLU A 1 173 ? 48.854 -5.941 -59.047 1.00 75.75 173 GLU A O 1
ATOM 1326 N N . GLN A 1 174 ? 47.893 -7.446 -57.704 1.00 65.06 174 GLN A N 1
ATOM 1327 C CA . GLN A 1 174 ? 48.174 -8.577 -58.598 1.00 65.06 174 GLN A CA 1
ATOM 1328 C C . GLN A 1 174 ? 47.457 -8.462 -59.949 1.00 65.06 174 GLN A C 1
ATOM 1330 O O . GLN A 1 174 ? 48.053 -8.736 -60.992 1.00 65.06 174 GLN A O 1
ATOM 1335 N N . ARG A 1 175 ? 46.185 -8.050 -59.956 1.00 67.38 175 ARG A N 1
ATOM 1336 C CA . ARG A 1 175 ? 45.416 -7.805 -61.185 1.00 67.38 175 ARG A CA 1
ATOM 1337 C C . ARG A 1 175 ? 46.073 -6.718 -62.027 1.00 67.38 175 ARG A C 1
ATOM 1339 O O . ARG A 1 175 ? 46.130 -6.857 -63.247 1.00 67.38 175 ARG A O 1
ATOM 1346 N N . ASP A 1 176 ? 46.539 -5.649 -61.401 1.00 67.88 176 ASP A N 1
ATOM 1347 C CA . ASP A 1 176 ? 47.139 -4.517 -62.095 1.00 67.88 176 ASP A CA 1
ATOM 1348 C C . ASP A 1 176 ? 48.542 -4.868 -62.600 1.00 67.88 176 ASP A C 1
ATOM 1350 O O . ASP A 1 176 ? 48.835 -4.598 -63.759 1.00 67.88 176 ASP A O 1
ATOM 1354 N N . MET A 1 177 ? 49.333 -5.638 -61.843 1.00 70.00 177 MET A N 1
ATOM 1355 C CA . MET A 1 177 ? 50.569 -6.253 -62.347 1.00 70.00 177 MET A CA 1
ATOM 1356 C C . MET A 1 177 ? 50.314 -7.153 -63.564 1.00 70.00 177 MET A C 1
ATOM 1358 O O . MET A 1 177 ? 51.063 -7.103 -64.539 1.00 70.00 177 MET A O 1
ATOM 1362 N N . LEU A 1 178 ? 49.255 -7.969 -63.541 1.00 66.06 178 LEU A N 1
ATOM 1363 C CA . LEU A 1 178 ? 48.873 -8.812 -64.679 1.00 66.06 178 LEU A CA 1
ATOM 1364 C C . LEU A 1 178 ? 48.393 -7.978 -65.872 1.00 66.06 178 LEU A C 1
ATOM 1366 O O . LEU A 1 178 ? 48.727 -8.303 -67.011 1.00 66.06 178 LEU A O 1
ATOM 1370 N N . LYS A 1 179 ? 47.643 -6.895 -65.639 1.00 64.56 179 LYS A N 1
ATOM 1371 C CA . LYS A 1 179 ? 47.248 -5.941 -66.686 1.00 64.56 179 LYS A CA 1
ATOM 1372 C C . LYS A 1 179 ? 48.453 -5.234 -67.284 1.00 64.56 179 LYS A C 1
ATOM 1374 O O . LYS A 1 179 ? 48.495 -5.106 -68.502 1.00 64.56 179 LYS A O 1
ATOM 1379 N N . ASP A 1 180 ? 49.420 -4.823 -66.475 1.00 60.91 180 ASP A N 1
ATOM 1380 C CA . ASP A 1 180 ? 50.656 -4.202 -66.941 1.00 60.91 180 ASP A CA 1
ATOM 1381 C C . ASP A 1 180 ? 51.475 -5.198 -67.764 1.00 60.91 180 ASP A C 1
ATOM 1383 O O . ASP A 1 180 ? 51.904 -4.872 -68.868 1.00 60.91 180 ASP A O 1
ATOM 1387 N N . GLN A 1 181 ? 51.597 -6.454 -67.323 1.00 59.53 181 GLN A N 1
ATOM 1388 C CA . GLN A 1 181 ? 52.223 -7.514 -68.120 1.00 59.53 181 GLN A CA 1
ATOM 1389 C C . GLN A 1 181 ? 51.498 -7.745 -69.457 1.00 59.53 181 GLN A C 1
ATOM 1391 O O . GLN A 1 181 ? 52.151 -7.840 -70.500 1.00 59.53 181 GLN A O 1
ATOM 1396 N N . LEU A 1 182 ? 50.160 -7.771 -69.466 1.00 54.25 182 LEU A N 1
ATOM 1397 C CA . LEU A 1 182 ? 49.366 -7.890 -70.697 1.00 54.25 182 LEU A CA 1
ATOM 1398 C C . LEU A 1 182 ? 49.520 -6.657 -71.603 1.00 54.25 182 LEU A C 1
ATOM 1400 O O . LEU A 1 182 ? 49.621 -6.783 -72.823 1.00 54.25 182 LEU A O 1
ATOM 1404 N N . SER A 1 183 ? 49.554 -5.468 -71.004 1.00 50.09 183 SER A N 1
ATOM 1405 C CA . SER A 1 183 ? 49.717 -4.176 -71.672 1.00 50.09 183 SER A CA 1
ATOM 1406 C C . SER A 1 183 ? 51.142 -3.949 -72.167 1.00 50.09 183 SER A C 1
ATOM 1408 O O . SER A 1 183 ? 51.337 -3.077 -73.004 1.00 50.09 183 SER A O 1
ATOM 1410 N N . ILE A 1 184 ? 52.133 -4.696 -71.685 1.00 53.41 184 ILE A N 1
ATOM 1411 C CA . ILE A 1 184 ? 53.490 -4.723 -72.243 1.00 53.41 184 ILE A CA 1
ATOM 1412 C C . ILE A 1 184 ? 53.556 -5.749 -73.384 1.00 53.41 184 ILE A C 1
ATOM 1414 O O . ILE A 1 184 ? 54.166 -5.479 -74.419 1.00 53.41 184 ILE A O 1
ATOM 1418 N N . GLN A 1 185 ? 52.870 -6.891 -73.265 1.00 46.56 185 GLN A N 1
ATOM 1419 C CA . GLN A 1 185 ? 52.853 -7.914 -74.316 1.00 46.56 185 GLN A CA 1
ATOM 1420 C C . GLN A 1 185 ? 52.024 -7.531 -75.554 1.00 46.56 185 GLN A C 1
ATOM 1422 O O . GLN A 1 185 ? 52.426 -7.869 -76.669 1.00 46.56 185 GLN A O 1
ATOM 1427 N N . GLN A 1 186 ? 50.906 -6.809 -75.416 1.00 49.72 186 GLN A N 1
ATOM 1428 C CA . GLN A 1 186 ? 50.072 -6.446 -76.572 1.00 49.72 186 GLN A CA 1
ATOM 1429 C C . GLN A 1 186 ? 50.722 -5.420 -77.522 1.00 49.72 186 GLN A C 1
ATOM 1431 O O . GLN A 1 186 ? 50.691 -5.650 -78.732 1.00 49.72 186 GLN A O 1
ATOM 1436 N N . PRO A 1 187 ? 51.368 -4.335 -77.053 1.00 48.97 187 PRO A N 1
ATOM 1437 C CA . PRO A 1 187 ? 52.141 -3.447 -77.910 1.00 48.97 187 PRO A CA 1
ATOM 1438 C C . PRO A 1 187 ? 53.437 -4.098 -78.372 1.00 48.97 187 PRO A C 1
ATOM 1440 O O . PRO A 1 187 ? 53.813 -3.855 -79.506 1.00 48.97 187 PRO A O 1
ATOM 1443 N N . ALA A 1 188 ? 54.097 -4.953 -77.579 1.00 47.84 188 ALA A N 1
ATOM 1444 C CA . ALA A 1 188 ? 55.277 -5.678 -78.056 1.00 47.84 188 ALA A CA 1
ATOM 1445 C C . ALA A 1 188 ? 54.922 -6.594 -79.238 1.00 47.84 188 ALA A C 1
ATOM 1447 O O . ALA A 1 188 ? 55.599 -6.553 -80.256 1.00 47.84 188 ALA A O 1
ATOM 1448 N N . SER A 1 189 ? 53.808 -7.329 -79.169 1.00 47.62 189 SER A N 1
ATOM 1449 C CA . SER A 1 189 ? 53.307 -8.154 -80.278 1.00 47.62 189 SER A CA 1
ATOM 1450 C C . SER A 1 189 ? 52.822 -7.312 -81.470 1.00 47.62 189 SER A C 1
ATOM 1452 O O . SER A 1 189 ? 53.089 -7.656 -82.622 1.00 47.62 189 SER A O 1
ATOM 1454 N N . ASN A 1 190 ? 52.148 -6.181 -81.231 1.00 47.81 190 ASN A N 1
ATOM 1455 C CA . ASN A 1 190 ? 51.590 -5.351 -82.306 1.00 47.81 190 ASN A CA 1
ATOM 1456 C C . ASN A 1 190 ? 52.618 -4.407 -82.959 1.00 47.81 190 ASN A C 1
ATOM 1458 O O . ASN A 1 190 ? 52.559 -4.221 -84.169 1.00 47.81 190 ASN A O 1
ATOM 1462 N N . LEU A 1 191 ? 53.593 -3.866 -82.220 1.00 47.66 191 LEU A N 1
ATOM 1463 C CA . LEU A 1 191 ? 54.723 -3.093 -82.760 1.00 47.66 191 LEU A CA 1
ATOM 1464 C C . LEU A 1 191 ? 55.739 -4.011 -83.441 1.00 47.66 191 LEU A C 1
ATOM 1466 O O . LEU A 1 191 ? 56.221 -3.660 -84.513 1.00 47.66 191 LEU A O 1
ATOM 1470 N N . TYR A 1 192 ? 56.020 -5.200 -82.893 1.00 48.22 192 TYR A N 1
ATOM 1471 C CA . TYR A 1 192 ? 56.886 -6.180 -83.559 1.00 48.22 192 TYR A CA 1
ATOM 1472 C C . TYR A 1 192 ? 56.278 -6.640 -84.894 1.00 48.22 192 TYR A C 1
ATOM 1474 O O . TYR A 1 192 ? 56.965 -6.617 -85.911 1.00 48.22 192 TYR A O 1
ATOM 1482 N N . ASN A 1 193 ? 54.969 -6.928 -84.944 1.00 49.44 193 ASN A N 1
ATOM 1483 C CA . ASN A 1 193 ? 54.274 -7.263 -86.196 1.00 49.44 193 ASN A CA 1
ATOM 1484 C C . ASN A 1 193 ? 54.109 -6.066 -87.157 1.00 49.44 193 ASN A C 1
ATOM 1486 O O . ASN A 1 193 ? 54.094 -6.260 -88.373 1.00 49.44 193 ASN A O 1
ATOM 1490 N N . PHE A 1 194 ? 54.007 -4.831 -86.653 1.00 48.44 194 PHE A N 1
ATOM 1491 C CA . PHE A 1 194 ? 53.939 -3.622 -87.484 1.00 48.44 194 PHE A CA 1
ATOM 1492 C C . PHE A 1 194 ? 55.301 -3.275 -88.112 1.00 48.44 194 PHE A C 1
ATOM 1494 O O . PHE A 1 194 ? 55.376 -3.032 -89.318 1.00 48.44 194 PHE A O 1
ATOM 1501 N N . TYR A 1 195 ? 56.398 -3.341 -87.349 1.00 49.81 195 TYR A N 1
ATOM 1502 C CA . TYR A 1 195 ? 57.750 -3.070 -87.853 1.00 49.81 195 TYR A CA 1
ATOM 1503 C C . TYR A 1 195 ? 58.337 -4.220 -88.684 1.00 49.81 195 TYR A C 1
ATOM 1505 O O . TYR A 1 195 ? 59.060 -3.945 -89.642 1.00 49.81 195 TYR A O 1
ATOM 1513 N N . ALA A 1 196 ? 57.965 -5.479 -88.418 1.00 49.34 196 ALA A N 1
ATOM 1514 C CA . ALA A 1 196 ? 58.295 -6.613 -89.290 1.00 49.34 196 ALA A CA 1
ATOM 1515 C C . ALA A 1 196 ? 57.610 -6.527 -90.670 1.00 49.34 196 ALA A C 1
ATOM 1517 O O . ALA A 1 196 ? 58.103 -7.109 -91.635 1.00 49.34 196 ALA A O 1
ATOM 1518 N N . LYS A 1 197 ? 56.496 -5.785 -90.781 1.00 47.53 197 LYS A N 1
ATOM 1519 C CA . LYS A 1 197 ? 55.730 -5.604 -92.026 1.00 47.53 197 LYS A CA 1
ATOM 1520 C C . LYS A 1 197 ? 56.084 -4.322 -92.800 1.00 47.53 197 LYS A C 1
ATOM 1522 O O . LYS A 1 197 ? 55.907 -4.313 -94.015 1.00 47.53 197 LYS A O 1
ATOM 1527 N N . TYR A 1 198 ? 56.584 -3.266 -92.140 1.00 46.34 198 TYR A N 1
ATOM 1528 C CA . TYR A 1 198 ? 56.814 -1.944 -92.764 1.00 46.34 198 TYR A CA 1
ATOM 1529 C C . TYR A 1 198 ? 58.190 -1.288 -92.514 1.00 46.34 198 TYR A C 1
ATOM 1531 O O . TYR A 1 198 ? 58.360 -0.113 -92.821 1.00 46.34 198 TYR A O 1
ATOM 1539 N N . GLY A 1 199 ? 59.186 -2.027 -92.016 1.00 43.84 199 GLY A N 1
ATOM 1540 C CA . GLY A 1 199 ? 60.614 -1.742 -92.229 1.00 43.84 199 GLY A CA 1
ATOM 1541 C C . GLY A 1 199 ? 61.119 -0.315 -91.954 1.00 43.84 199 GLY A C 1
ATOM 1542 O O . GLY A 1 199 ? 61.558 0.344 -92.887 1.00 43.84 199 GLY A O 1
ATOM 1543 N N . ALA A 1 200 ? 61.121 0.130 -90.691 1.00 48.81 200 ALA A N 1
ATOM 1544 C CA . ALA A 1 200 ? 62.061 1.128 -90.138 1.00 48.81 200 ALA A CA 1
ATOM 1545 C C . ALA A 1 200 ? 61.793 1.340 -88.635 1.00 48.81 200 ALA A C 1
ATOM 1547 O O . ALA A 1 200 ? 60.690 1.729 -88.271 1.00 48.81 200 ALA A O 1
ATOM 1548 N N . ILE A 1 201 ? 62.785 1.126 -87.763 1.00 49.81 201 ILE A N 1
ATOM 1549 C CA . ILE A 1 201 ? 62.686 1.375 -86.310 1.00 49.81 201 ILE A CA 1
ATOM 1550 C C . ILE A 1 201 ? 63.085 2.841 -86.016 1.00 49.81 201 ILE A C 1
ATOM 1552 O O . ILE A 1 201 ? 64.199 3.227 -86.376 1.00 49.81 201 ILE A O 1
ATOM 1556 N N . PRO A 1 202 ? 62.247 3.675 -85.366 1.00 50.25 202 PRO A N 1
ATOM 1557 C CA . PRO A 1 202 ? 62.645 4.998 -84.868 1.00 50.25 202 PRO A CA 1
ATOM 1558 C C . PRO A 1 202 ? 63.505 4.891 -83.595 1.00 50.25 202 PRO A C 1
ATOM 1560 O O . PRO A 1 202 ? 63.311 3.981 -82.794 1.00 50.25 202 PRO A O 1
ATOM 1563 N N . SER A 1 203 ? 64.432 5.831 -83.378 1.00 55.41 203 SER A N 1
ATOM 1564 C CA . SER A 1 203 ? 65.360 5.816 -82.234 1.00 55.41 203 SER A CA 1
ATOM 1565 C C . SER A 1 203 ? 64.664 5.954 -80.867 1.00 55.41 203 SER A C 1
ATOM 1567 O O . SER A 1 203 ? 63.717 6.729 -80.706 1.00 55.41 203 SER A O 1
ATOM 1569 N N . GLU A 1 204 ? 65.180 5.229 -79.865 1.00 49.81 204 GLU A N 1
ATOM 1570 C CA . GLU A 1 204 ? 64.645 5.093 -78.492 1.00 49.81 204 GLU A CA 1
ATOM 1571 C C . GLU A 1 204 ? 64.281 6.422 -77.810 1.00 49.81 204 GLU A C 1
ATOM 1573 O O . GLU A 1 204 ? 63.289 6.500 -77.086 1.00 49.81 204 GLU A O 1
ATOM 1578 N N . GLN A 1 205 ? 65.011 7.499 -78.109 1.00 49.09 205 GLN A N 1
ATOM 1579 C CA . GLN A 1 205 ? 64.793 8.825 -77.518 1.00 49.09 205 GLN A CA 1
ATOM 1580 C C . GLN A 1 205 ? 63.396 9.403 -77.795 1.00 49.09 205 GLN A C 1
ATOM 1582 O O . GLN A 1 205 ? 62.881 10.198 -77.008 1.00 49.09 205 GLN A O 1
ATOM 1587 N N . ARG A 1 206 ? 62.760 9.010 -78.905 1.00 51.44 206 ARG A N 1
ATOM 1588 C CA . ARG A 1 206 ? 61.432 9.512 -79.285 1.00 51.44 206 ARG A CA 1
ATOM 1589 C C . ARG A 1 206 ? 60.305 8.787 -78.543 1.00 51.44 206 ARG A C 1
ATOM 1591 O O . ARG A 1 206 ? 59.299 9.406 -78.212 1.00 51.44 206 ARG A O 1
ATOM 1598 N N . ILE A 1 207 ? 60.518 7.511 -78.226 1.00 51.81 207 ILE A N 1
ATOM 1599 C CA . ILE A 1 207 ? 59.589 6.667 -77.460 1.00 51.81 207 ILE A CA 1
ATOM 1600 C C . ILE A 1 207 ? 59.591 7.098 -75.985 1.00 51.81 207 ILE A C 1
ATOM 1602 O O . ILE A 1 207 ? 58.539 7.218 -75.356 1.00 51.81 207 ILE A O 1
ATOM 1606 N N . GLU A 1 208 ? 60.765 7.434 -75.450 1.00 50.47 208 GLU A N 1
ATOM 1607 C CA . GLU A 1 208 ? 60.926 7.881 -74.063 1.00 50.47 208 GLU A CA 1
ATOM 1608 C C . GLU A 1 208 ? 60.253 9.244 -73.786 1.00 50.47 208 GLU A C 1
ATOM 1610 O O . GLU A 1 208 ? 59.671 9.463 -72.717 1.00 50.47 208 GLU A O 1
ATOM 1615 N N . ALA A 1 209 ? 60.278 10.155 -74.768 1.00 49.19 209 ALA A N 1
ATOM 1616 C CA . ALA A 1 209 ? 59.636 11.468 -74.675 1.00 49.19 209 ALA A CA 1
ATOM 1617 C C . ALA A 1 209 ? 58.097 11.371 -74.634 1.00 49.19 209 ALA A C 1
ATOM 1619 O O . ALA A 1 209 ? 57.451 12.086 -73.859 1.00 49.19 209 ALA A O 1
ATOM 1620 N N . GLU A 1 210 ? 57.506 10.455 -75.406 1.00 50.06 210 GLU A N 1
ATOM 1621 C CA . GLU A 1 210 ? 56.057 10.220 -75.394 1.00 50.06 210 GLU A CA 1
ATOM 1622 C C . GLU A 1 210 ? 55.602 9.529 -74.100 1.00 50.06 210 GLU A C 1
ATOM 1624 O O . GLU A 1 210 ? 54.601 9.946 -73.507 1.00 50.06 210 GLU A O 1
ATOM 1629 N N . MET A 1 211 ? 56.380 8.578 -73.569 1.00 46.06 211 MET A N 1
ATOM 1630 C CA . MET A 1 211 ? 56.083 7.915 -72.290 1.00 46.06 211 MET A CA 1
ATOM 1631 C C . MET A 1 211 ? 56.077 8.881 -71.094 1.00 46.06 211 MET A C 1
ATOM 1633 O O . MET A 1 211 ? 55.162 8.838 -70.265 1.00 46.06 211 MET A O 1
ATOM 1637 N N . LYS A 1 212 ? 57.031 9.822 -71.024 1.00 49.88 212 LYS A N 1
ATOM 1638 C CA . LYS A 1 212 ? 57.056 10.864 -69.974 1.00 49.88 212 LYS A CA 1
ATOM 1639 C C . LYS A 1 212 ? 55.865 11.823 -70.046 1.00 49.88 212 LYS A C 1
ATOM 1641 O O . LYS A 1 212 ? 55.418 12.318 -69.010 1.00 49.88 212 LYS A O 1
ATOM 1646 N N . SER A 1 213 ? 55.334 12.080 -71.242 1.00 43.97 213 SER A N 1
ATOM 1647 C CA . SER A 1 213 ? 54.149 12.929 -71.424 1.00 43.97 213 SER A CA 1
ATOM 1648 C C . SER A 1 213 ? 52.849 12.235 -70.987 1.00 43.97 213 SER A C 1
ATOM 1650 O O . SER A 1 213 ? 51.949 12.889 -70.458 1.00 43.97 213 SER A O 1
ATOM 1652 N N . ALA A 1 214 ? 52.780 10.907 -71.125 1.00 42.41 214 ALA A N 1
ATOM 1653 C CA . ALA A 1 214 ? 51.637 10.094 -70.717 1.00 42.41 214 ALA A CA 1
ATOM 1654 C C . ALA A 1 214 ? 51.572 9.880 -69.192 1.00 42.41 214 ALA A C 1
ATOM 1656 O O . ALA A 1 214 ? 50.483 9.897 -68.618 1.00 42.41 214 ALA A O 1
ATOM 1657 N N . ALA A 1 215 ? 52.724 9.768 -68.520 1.00 40.31 215 ALA A N 1
ATOM 1658 C CA . ALA A 1 215 ? 52.806 9.612 -67.063 1.00 40.31 215 ALA A CA 1
ATOM 1659 C C . ALA A 1 215 ? 52.330 10.856 -66.282 1.00 40.31 215 ALA A C 1
ATOM 1661 O O . ALA A 1 215 ? 51.785 10.730 -65.189 1.00 40.31 215 ALA A O 1
ATOM 1662 N N . ARG A 1 216 ? 52.466 12.063 -66.853 1.00 42.53 216 ARG A N 1
ATOM 1663 C CA . ARG A 1 216 ? 52.027 13.322 -66.216 1.00 42.53 216 ARG A CA 1
ATOM 1664 C C . ARG A 1 216 ? 50.509 13.544 -66.226 1.00 42.53 216 ARG A C 1
ATOM 1666 O O . ARG A 1 216 ? 50.035 14.413 -65.510 1.00 42.53 216 ARG A O 1
ATOM 1673 N N . ARG A 1 217 ? 49.739 12.781 -67.011 1.00 44.19 217 ARG A N 1
ATOM 1674 C CA . ARG A 1 217 ? 48.277 12.955 -67.152 1.00 44.19 217 ARG A CA 1
ATOM 1675 C C . ARG A 1 217 ? 47.435 12.139 -66.156 1.00 44.19 217 ARG A C 1
ATOM 1677 O O . ARG A 1 217 ? 46.216 12.178 -66.249 1.00 44.19 217 ARG A O 1
ATOM 1684 N N . LYS A 1 218 ? 48.054 11.383 -65.240 1.00 41.62 218 LYS A N 1
ATOM 1685 C CA . LYS A 1 218 ? 47.359 10.465 -64.309 1.00 41.62 218 LYS A CA 1
ATOM 1686 C C . LYS A 1 218 ? 47.590 10.750 -62.817 1.00 41.62 218 LYS A C 1
ATOM 1688 O O . LYS A 1 218 ? 47.208 9.934 -61.988 1.00 41.62 218 LYS A O 1
ATOM 1693 N N . SER A 1 219 ? 48.197 11.880 -62.457 1.00 38.41 219 SER A N 1
ATOM 1694 C CA . SER A 1 219 ? 48.351 12.291 -61.057 1.00 38.41 219 SER A CA 1
ATOM 1695 C C . SER A 1 219 ? 47.261 13.289 -60.645 1.00 38.41 219 SER A C 1
ATOM 1697 O O . SER A 1 219 ? 47.549 14.470 -60.478 1.00 38.41 219 SER A O 1
ATOM 1699 N N . GLU A 1 220 ? 46.025 12.822 -60.466 1.00 37.69 220 GLU A N 1
ATOM 1700 C CA . GLU A 1 220 ? 45.036 13.499 -59.612 1.00 37.69 220 GLU A CA 1
ATOM 1701 C C . GLU A 1 220 ? 44.696 12.551 -58.444 1.00 37.69 220 GLU A C 1
ATOM 1703 O O . GLU A 1 220 ? 44.448 11.367 -58.684 1.00 37.69 220 GLU A O 1
ATOM 1708 N N . PRO A 1 221 ? 44.763 13.004 -57.177 1.00 39.34 221 PRO A N 1
ATOM 1709 C CA . PRO A 1 221 ? 44.745 12.109 -56.025 1.00 39.34 221 PRO A CA 1
ATOM 1710 C C . PRO A 1 221 ? 43.326 11.690 -55.610 1.00 39.34 221 PRO A C 1
ATOM 1712 O O . PRO A 1 221 ? 42.473 12.518 -55.289 1.00 39.34 221 PRO A O 1
ATOM 1715 N N . GLU A 1 222 ? 43.110 10.376 -55.531 1.00 39.75 222 GLU A N 1
ATOM 1716 C CA . GLU A 1 222 ? 41.988 9.744 -54.837 1.00 39.75 222 GLU A CA 1
ATOM 1717 C C . GLU A 1 222 ? 42.034 10.067 -53.331 1.00 39.75 222 GLU A C 1
ATOM 1719 O O . GLU A 1 222 ? 42.899 9.598 -52.593 1.00 39.75 222 GLU A O 1
ATOM 1724 N N . GLY A 1 223 ? 41.076 10.869 -52.860 1.00 37.25 223 GLY A N 1
ATOM 1725 C CA . GLY A 1 223 ? 40.907 11.222 -51.449 1.00 37.25 223 GLY A CA 1
ATOM 1726 C C . GLY A 1 223 ? 39.469 11.644 -51.160 1.00 37.25 223 GLY A C 1
ATOM 1727 O O . GLY A 1 223 ? 39.150 12.825 -51.066 1.00 37.25 223 GLY A O 1
ATOM 1728 N N . SER A 1 224 ? 38.558 10.676 -51.074 1.00 44.31 224 SER A N 1
ATOM 1729 C CA . SER A 1 224 ? 37.122 10.912 -50.878 1.00 44.31 224 SER A CA 1
ATOM 1730 C C . SER A 1 224 ? 36.768 11.390 -49.460 1.00 44.31 224 SER A C 1
ATOM 1732 O O . SER A 1 224 ? 36.339 10.588 -48.634 1.00 44.31 224 SER A O 1
ATOM 1734 N N . TYR A 1 225 ? 36.869 12.692 -49.186 1.00 54.19 225 TYR A N 1
ATOM 1735 C CA . TYR A 1 225 ? 36.434 13.291 -47.910 1.00 54.19 225 TYR A CA 1
ATOM 1736 C C . TYR A 1 225 ? 35.082 14.021 -47.967 1.00 54.19 225 TYR A C 1
ATOM 1738 O O . TYR A 1 225 ? 34.668 14.599 -46.964 1.00 54.19 225 TYR A O 1
ATOM 1746 N N . TYR A 1 226 ? 34.372 13.974 -49.097 1.00 58.62 226 TYR A N 1
ATOM 1747 C CA . TYR A 1 226 ? 33.052 14.589 -49.286 1.00 58.62 226 TYR A CA 1
ATOM 1748 C C . TYR A 1 226 ? 31.953 13.529 -49.349 1.00 58.62 226 TYR A C 1
ATOM 1750 O O . TYR A 1 226 ? 32.142 12.492 -49.991 1.00 58.62 226 TYR A O 1
ATOM 1758 N N . SER A 1 227 ? 30.806 13.789 -48.714 1.00 61.91 227 SER A N 1
ATOM 1759 C CA . SER A 1 227 ? 29.635 12.916 -48.846 1.00 61.91 227 SER A CA 1
ATOM 1760 C C . SER A 1 227 ? 29.111 12.922 -50.285 1.00 61.91 227 SER A C 1
ATOM 1762 O O . SER A 1 227 ? 29.378 13.849 -51.052 1.00 61.91 227 SER A O 1
ATOM 1764 N N . GLU A 1 228 ? 28.343 11.903 -50.669 1.00 61.97 228 GLU A N 1
ATOM 1765 C CA . GLU A 1 228 ? 27.840 11.772 -52.044 1.00 61.97 228 GLU A CA 1
ATOM 1766 C C . GLU A 1 228 ? 27.032 13.003 -52.492 1.00 61.97 228 GLU A C 1
ATOM 1768 O O . GLU A 1 228 ? 27.197 13.508 -53.600 1.00 61.97 228 GLU A O 1
ATOM 1773 N N . SER A 1 229 ? 26.241 13.584 -51.586 1.00 62.56 229 SER A N 1
ATOM 1774 C CA . SER A 1 229 ? 25.527 14.839 -51.838 1.00 62.56 229 SER A CA 1
ATOM 1775 C C . SER A 1 229 ? 26.453 16.050 -52.005 1.00 62.56 229 SER A C 1
ATOM 1777 O O . SER A 1 229 ? 26.160 16.932 -52.809 1.00 62.56 229 SER A O 1
ATOM 1779 N N . GLU A 1 230 ? 27.573 16.106 -51.278 1.00 67.69 230 GLU A N 1
ATOM 1780 C CA . GLU A 1 230 ? 28.562 17.186 -51.412 1.00 67.69 230 GLU A CA 1
ATOM 1781 C C . GLU A 1 230 ? 29.317 17.074 -52.743 1.00 67.69 230 GLU A C 1
ATOM 1783 O O . GLU A 1 230 ? 29.519 18.080 -53.421 1.00 67.69 230 GLU A O 1
ATOM 1788 N N . ARG A 1 231 ? 29.657 15.851 -53.169 1.00 71.81 231 ARG A N 1
ATOM 1789 C CA . ARG A 1 231 ? 30.314 15.574 -54.457 1.00 71.81 231 ARG A CA 1
ATOM 1790 C C . ARG A 1 231 ? 29.479 16.037 -55.642 1.00 71.81 231 ARG A C 1
ATOM 1792 O O . ARG A 1 231 ? 30.007 16.676 -56.547 1.00 71.81 231 ARG A O 1
ATOM 1799 N N . VAL A 1 232 ? 28.172 15.779 -55.618 1.00 73.38 232 VAL A N 1
ATOM 1800 C CA . VAL A 1 232 ? 27.251 16.243 -56.669 1.00 73.38 232 VAL A CA 1
ATOM 1801 C C . VAL A 1 232 ? 27.236 17.773 -56.758 1.00 73.38 232 VAL A C 1
ATOM 1803 O O . VAL A 1 232 ? 27.253 18.327 -57.858 1.00 73.38 232 VAL A O 1
ATOM 1806 N N . ILE A 1 233 ? 27.241 18.470 -55.617 1.00 73.38 233 ILE A N 1
ATOM 1807 C CA . ILE A 1 233 ? 27.271 19.940 -55.586 1.00 73.38 233 ILE A CA 1
ATOM 1808 C C . ILE A 1 233 ? 28.616 20.458 -56.111 1.00 73.38 233 ILE A C 1
ATOM 1810 O O . ILE A 1 233 ? 28.632 21.347 -56.962 1.00 73.38 233 ILE A O 1
ATOM 1814 N N . LEU A 1 234 ? 29.729 19.886 -55.651 1.00 76.31 234 LEU A N 1
ATOM 1815 C CA . LEU A 1 234 ? 31.079 20.270 -56.069 1.00 76.31 234 LEU A CA 1
ATOM 1816 C C . LEU A 1 234 ? 31.300 20.052 -57.569 1.00 76.31 234 LEU A C 1
ATOM 1818 O O . LEU A 1 234 ? 31.778 20.961 -58.243 1.00 76.31 234 LEU A O 1
ATOM 1822 N N . ASN A 1 235 ? 30.867 18.912 -58.114 1.00 75.94 235 ASN A N 1
ATOM 1823 C CA . ASN A 1 235 ? 30.951 18.629 -59.549 1.00 75.94 235 ASN A CA 1
ATOM 1824 C C . ASN A 1 235 ? 30.135 19.635 -60.365 1.00 75.94 235 ASN A C 1
ATOM 1826 O O . ASN A 1 235 ? 30.621 20.176 -61.356 1.00 75.94 235 ASN A O 1
ATOM 1830 N N . ARG A 1 236 ? 28.924 19.975 -59.910 1.00 75.44 236 ARG A N 1
ATOM 1831 C CA . ARG A 1 236 ? 28.086 20.971 -60.588 1.00 75.44 236 ARG A CA 1
ATOM 1832 C C . ARG A 1 236 ? 28.706 22.370 -60.562 1.00 75.44 236 ARG A C 1
ATOM 1834 O O . ARG A 1 236 ? 28.589 23.118 -61.536 1.00 75.44 236 ARG A O 1
ATOM 1841 N N . ILE A 1 237 ? 29.373 22.732 -59.468 1.00 79.06 237 ILE A N 1
ATOM 1842 C CA . ILE A 1 237 ? 30.125 23.988 -59.357 1.00 79.06 237 ILE A CA 1
ATOM 1843 C C . ILE A 1 237 ? 31.331 23.973 -60.300 1.00 79.06 237 ILE A C 1
ATOM 1845 O O . ILE A 1 237 ? 31.525 24.944 -61.030 1.00 79.06 237 ILE A O 1
ATOM 1849 N N . ALA A 1 238 ? 32.088 22.875 -60.347 1.00 76.44 238 ALA A N 1
ATOM 1850 C CA . ALA A 1 238 ? 33.231 22.706 -61.241 1.00 76.44 238 ALA A CA 1
ATOM 1851 C C . ALA A 1 238 ? 32.826 22.819 -62.719 1.00 76.44 238 ALA A C 1
ATOM 1853 O O . ALA A 1 238 ? 33.438 23.575 -63.468 1.00 76.44 238 ALA A O 1
ATOM 1854 N N . GLU A 1 239 ? 31.738 22.163 -63.130 1.00 79.75 239 GLU A N 1
ATOM 1855 C CA . GLU A 1 239 ? 31.187 22.273 -64.487 1.00 79.75 239 GLU A CA 1
ATOM 1856 C C . GLU A 1 239 ? 30.731 23.696 -64.830 1.00 79.75 239 GLU A C 1
ATOM 1858 O O . GLU A 1 239 ? 30.865 24.145 -65.971 1.00 79.75 239 GLU A O 1
ATOM 1863 N N . THR A 1 240 ? 30.177 24.413 -63.849 1.00 81.38 240 THR A N 1
ATOM 1864 C CA . THR A 1 240 ? 29.742 25.803 -64.032 1.00 81.38 240 THR A CA 1
ATOM 1865 C C . THR A 1 240 ? 30.949 26.726 -64.188 1.00 81.38 240 THR A C 1
ATOM 1867 O O . THR A 1 240 ? 30.963 27.573 -65.081 1.00 81.38 240 THR A O 1
ATOM 1870 N N . LEU A 1 241 ? 31.987 26.540 -63.371 1.00 77.19 241 LEU A N 1
ATOM 1871 C CA . LEU A 1 241 ? 33.225 27.314 -63.449 1.00 77.19 241 LEU A CA 1
ATOM 1872 C C . LEU A 1 241 ? 34.006 27.028 -64.729 1.00 77.19 241 LEU A C 1
ATOM 1874 O O . LEU A 1 241 ? 34.478 27.972 -65.355 1.00 77.19 241 LEU A O 1
ATOM 1878 N N . ALA A 1 242 ? 34.043 25.775 -65.183 1.00 79.38 242 ALA A N 1
ATOM 1879 C CA . ALA A 1 242 ? 34.679 25.397 -66.442 1.00 79.38 242 ALA A CA 1
ATOM 1880 C C . ALA A 1 242 ? 34.092 26.124 -67.662 1.00 79.38 242 ALA A C 1
ATOM 1882 O O . ALA A 1 242 ? 34.792 26.353 -68.645 1.00 79.38 242 ALA A O 1
ATOM 1883 N N . LYS A 1 243 ? 32.813 26.511 -67.592 1.00 83.75 243 LYS A N 1
ATOM 1884 C CA . LYS A 1 243 ? 32.124 27.282 -68.638 1.00 83.75 243 LYS A CA 1
ATOM 1885 C C . LYS A 1 243 ? 32.240 28.794 -68.445 1.00 83.75 243 LYS A C 1
ATOM 1887 O O . LYS A 1 243 ? 32.168 29.530 -69.422 1.00 83.75 243 LYS A O 1
ATOM 1892 N N . ALA A 1 244 ? 32.359 29.255 -67.200 1.00 78.94 244 ALA A N 1
ATOM 1893 C CA . ALA A 1 244 ? 32.290 30.672 -66.848 1.00 78.94 244 ALA A CA 1
ATOM 1894 C C . ALA A 1 244 ? 33.661 31.355 -66.721 1.00 78.94 244 ALA A C 1
ATOM 1896 O O . ALA A 1 244 ? 33.731 32.575 -66.846 1.00 78.94 244 ALA A O 1
ATOM 1897 N N . VAL A 1 245 ? 34.731 30.602 -66.449 1.00 80.88 245 VAL A N 1
ATOM 1898 C CA . VAL A 1 245 ? 36.083 31.134 -66.242 1.00 80.88 245 VAL A CA 1
ATOM 1899 C C . VAL A 1 245 ? 36.869 31.066 -67.557 1.00 80.88 245 VAL A C 1
ATOM 1901 O O . VAL A 1 245 ? 37.195 29.964 -68.012 1.00 80.88 245 VAL A O 1
ATOM 1904 N N . PRO A 1 246 ? 37.212 32.214 -68.173 1.00 75.69 246 PRO A N 1
ATOM 1905 C CA . PRO A 1 246 ? 38.133 32.240 -69.302 1.00 75.69 246 PRO A CA 1
ATOM 1906 C C . PRO A 1 246 ? 39.468 31.653 -68.840 1.00 75.69 246 PRO A C 1
ATOM 1908 O O . PRO A 1 246 ? 39.990 32.064 -67.807 1.00 75.69 246 PRO A O 1
ATOM 1911 N N . ASN A 1 247 ? 39.994 30.682 -69.583 1.00 83.69 247 ASN A N 1
ATOM 1912 C CA . ASN A 1 247 ? 41.251 29.979 -69.293 1.00 83.69 247 ASN A CA 1
ATOM 1913 C C . ASN A 1 247 ? 41.179 28.929 -68.170 1.00 83.69 247 ASN A C 1
ATOM 1915 O O . ASN A 1 247 ? 42.207 28.546 -67.618 1.00 83.69 247 ASN A O 1
ATOM 1919 N N . TRP A 1 248 ? 39.994 28.378 -67.878 1.00 76.50 248 TRP A N 1
ATOM 1920 C CA . TRP A 1 248 ? 39.839 27.254 -66.940 1.00 76.50 248 TRP A CA 1
ATOM 1921 C C . TRP A 1 248 ? 40.839 26.105 -67.169 1.00 76.50 248 TRP A C 1
ATOM 1923 O O . TRP A 1 248 ? 41.392 25.550 -66.222 1.00 76.50 248 TRP A O 1
ATOM 1933 N N . ASN A 1 249 ? 41.102 25.769 -68.435 1.00 79.38 249 ASN A N 1
ATOM 1934 C CA . ASN A 1 249 ? 42.005 24.679 -68.811 1.00 79.38 249 ASN A CA 1
ATOM 1935 C C . ASN A 1 249 ? 43.493 25.002 -68.588 1.00 79.38 249 ASN A C 1
ATOM 1937 O O . ASN A 1 249 ? 44.310 24.085 -68.594 1.00 79.38 249 ASN A O 1
ATOM 1941 N N . GLU A 1 250 ? 43.841 26.275 -68.398 1.00 80.31 250 GLU A N 1
ATOM 1942 C CA . GLU A 1 250 ? 45.212 26.737 -68.142 1.00 80.31 250 GLU A CA 1
ATOM 1943 C C . GLU A 1 250 ? 45.515 26.839 -66.641 1.00 80.31 250 GLU A C 1
ATOM 1945 O O . GLU A 1 250 ? 46.671 26.993 -66.249 1.00 80.31 250 GLU A O 1
ATOM 1950 N N . LEU A 1 251 ? 44.489 26.731 -65.790 1.00 72.31 251 LEU A N 1
ATOM 1951 C CA . LEU A 1 251 ? 44.653 26.718 -64.343 1.00 72.31 251 LEU A CA 1
ATOM 1952 C C . LEU A 1 251 ? 45.279 25.403 -63.872 1.00 72.31 251 LEU A C 1
ATOM 1954 O O . LEU A 1 251 ? 44.944 24.316 -64.353 1.00 72.31 251 LEU A O 1
ATOM 1958 N N . THR A 1 252 ? 46.142 25.508 -62.865 1.00 79.44 252 THR A N 1
ATOM 1959 C CA . THR A 1 252 ? 46.619 24.343 -62.111 1.00 79.44 252 THR A CA 1
ATOM 1960 C C . THR A 1 252 ? 45.482 23.722 -61.300 1.00 79.44 252 THR A C 1
ATOM 1962 O O . THR A 1 252 ? 44.511 24.394 -60.948 1.00 79.44 252 THR A O 1
ATOM 1965 N N . ASP A 1 253 ? 45.606 22.446 -60.949 1.00 70.88 253 ASP A N 1
ATOM 1966 C CA . ASP A 1 253 ? 44.544 21.739 -60.222 1.00 70.88 253 ASP A CA 1
ATOM 1967 C C . ASP A 1 253 ? 44.342 22.301 -58.810 1.00 70.88 253 ASP A C 1
ATOM 1969 O O . ASP A 1 253 ? 43.221 22.341 -58.310 1.00 70.88 253 ASP A O 1
ATOM 1973 N N . LEU A 1 254 ? 45.400 22.856 -58.206 1.00 71.75 254 LEU A N 1
ATOM 1974 C CA . LEU A 1 254 ? 45.299 23.608 -56.956 1.00 71.75 254 LEU A CA 1
ATOM 1975 C C . LEU A 1 254 ? 44.430 24.866 -57.127 1.00 71.75 254 LEU A C 1
ATOM 1977 O O . LEU A 1 254 ? 43.502 25.073 -56.352 1.00 71.75 254 LEU A O 1
ATOM 1981 N N . GLN A 1 255 ? 44.668 25.655 -58.180 1.00 74.31 255 GLN A N 1
ATOM 1982 C CA . GLN A 1 255 ? 43.887 26.866 -58.469 1.00 74.31 255 GLN A CA 1
ATOM 1983 C C . GLN A 1 255 ? 42.424 26.545 -58.809 1.00 74.31 255 GLN A C 1
ATOM 1985 O O . GLN A 1 255 ? 41.515 27.254 -58.376 1.00 74.31 255 GLN A O 1
ATOM 1990 N N . LYS A 1 256 ? 42.171 25.460 -59.553 1.00 77.12 256 LYS A N 1
ATOM 1991 C CA . LYS A 1 256 ? 40.805 24.983 -59.828 1.00 77.12 256 LYS A CA 1
ATOM 1992 C C . LYS A 1 256 ? 40.098 24.574 -58.538 1.00 77.12 256 LYS A C 1
ATOM 1994 O O . LYS A 1 256 ? 38.953 24.970 -58.323 1.00 77.12 256 LYS A O 1
ATOM 1999 N N . ASN A 1 257 ? 40.782 23.830 -57.668 1.00 75.44 257 ASN A N 1
ATOM 2000 C CA . ASN A 1 257 ? 40.235 23.389 -56.388 1.00 75.44 257 ASN A CA 1
ATOM 2001 C C . ASN A 1 257 ? 39.926 24.566 -55.455 1.00 75.44 257 ASN A C 1
ATOM 2003 O O . ASN A 1 257 ? 38.861 24.576 -54.841 1.00 75.44 257 ASN A O 1
ATOM 2007 N N . GLU A 1 258 ? 40.791 25.580 -55.386 1.00 77.62 258 GLU A N 1
ATOM 2008 C CA . GLU A 1 258 ? 40.536 26.801 -54.610 1.00 77.62 258 GLU A CA 1
ATOM 2009 C C . GLU A 1 258 ? 39.294 27.553 -55.111 1.00 77.62 258 GLU A C 1
ATOM 2011 O O . GLU A 1 258 ? 38.426 27.906 -54.309 1.00 77.62 258 GLU A O 1
ATOM 2016 N N . LEU A 1 259 ? 39.141 27.712 -56.431 1.00 79.06 259 LEU A N 1
ATOM 2017 C CA . LEU A 1 259 ? 37.973 28.373 -57.027 1.00 79.06 259 LEU A CA 1
ATOM 2018 C C . LEU A 1 259 ? 36.666 27.601 -56.796 1.00 79.06 259 LEU A C 1
ATOM 2020 O O . LEU A 1 259 ? 35.639 28.197 -56.461 1.00 79.06 259 LEU A O 1
ATOM 2024 N N . ILE A 1 260 ? 36.685 26.274 -56.963 1.00 81.75 260 ILE A N 1
ATOM 2025 C CA . ILE A 1 260 ? 35.521 25.410 -56.695 1.00 81.75 260 ILE A CA 1
ATOM 2026 C C . ILE A 1 260 ? 35.108 25.539 -55.233 1.00 81.75 260 ILE A C 1
ATOM 2028 O O . ILE A 1 260 ? 33.925 25.689 -54.922 1.00 81.75 260 ILE A O 1
ATOM 2032 N N . LYS A 1 261 ? 36.092 25.523 -54.340 1.00 79.75 261 LYS A N 1
ATOM 2033 C CA . LYS A 1 261 ? 35.901 25.601 -52.901 1.00 79.75 261 LYS A CA 1
ATOM 2034 C C . LYS A 1 261 ? 35.318 26.946 -52.471 1.00 79.75 261 LYS A C 1
ATOM 2036 O O . LYS A 1 261 ? 34.327 26.962 -51.747 1.00 79.75 261 LYS A O 1
ATOM 2041 N N . GLU A 1 262 ? 35.838 28.061 -52.978 1.00 83.44 262 GLU A N 1
ATOM 2042 C CA . GLU A 1 262 ? 35.292 29.400 -52.716 1.00 83.44 262 GLU A CA 1
ATOM 2043 C C . GLU A 1 262 ? 33.811 29.501 -53.124 1.00 83.44 262 GLU A C 1
ATOM 2045 O O . GLU A 1 262 ? 32.962 29.976 -52.362 1.00 83.44 262 GLU A O 1
ATOM 2050 N N . LYS A 1 263 ? 33.464 28.986 -54.309 1.00 83.38 263 LYS A N 1
ATOM 2051 C CA . LYS A 1 263 ? 32.073 28.966 -54.784 1.00 83.38 263 LYS A CA 1
ATOM 2052 C C . LYS A 1 263 ? 31.185 28.027 -53.980 1.00 83.38 263 LYS A C 1
ATOM 2054 O O . LYS A 1 263 ? 30.018 28.350 -53.762 1.00 83.38 263 LYS A O 1
ATOM 2059 N N . TYR A 1 264 ? 31.720 26.898 -53.532 1.00 83.19 264 TYR A N 1
ATOM 2060 C CA . TYR A 1 264 ? 31.008 25.957 -52.676 1.00 83.19 264 TYR A CA 1
ATOM 2061 C C . TYR A 1 264 ? 30.639 26.584 -51.332 1.00 83.19 264 TYR A C 1
ATOM 2063 O O . TYR A 1 264 ? 29.488 26.480 -50.907 1.00 83.19 264 TYR A O 1
ATOM 2071 N N . TRP A 1 265 ? 31.556 27.327 -50.712 1.00 82.06 265 TRP A N 1
ATOM 2072 C CA . TRP A 1 265 ? 31.271 28.058 -49.478 1.00 82.06 265 TRP A CA 1
ATOM 2073 C C . TRP A 1 265 ? 30.153 29.075 -49.647 1.00 82.06 265 TRP A C 1
ATOM 2075 O O . TRP A 1 265 ? 29.184 29.062 -48.886 1.00 82.06 265 TRP A O 1
ATOM 2085 N N . LYS A 1 266 ? 30.246 29.890 -50.699 1.00 85.31 266 LYS A N 1
ATOM 2086 C CA . LYS A 1 266 ? 29.227 30.892 -51.003 1.00 85.31 266 LYS A CA 1
ATOM 2087 C C . LYS A 1 266 ? 27.858 30.255 -51.261 1.00 85.31 266 LYS A C 1
ATOM 2089 O O . LYS A 1 266 ? 26.850 30.745 -50.762 1.00 85.31 266 LYS A O 1
ATOM 2094 N N . TYR A 1 267 ? 27.823 29.127 -51.974 1.00 84.62 267 TYR A N 1
ATOM 2095 C CA . TYR A 1 267 ? 26.597 28.363 -52.205 1.00 84.62 267 TYR A CA 1
ATOM 2096 C C . TYR A 1 267 ? 25.951 27.899 -50.891 1.00 84.62 267 TYR A C 1
ATOM 2098 O O . TYR A 1 267 ? 24.739 28.033 -50.720 1.00 84.62 267 TYR A O 1
ATOM 2106 N N . LEU A 1 268 ? 26.738 27.379 -49.945 1.00 80.75 268 LEU A N 1
ATOM 2107 C CA . LEU A 1 268 ? 26.222 26.954 -48.642 1.00 80.75 268 LEU A CA 1
ATOM 2108 C C . LEU A 1 268 ? 25.668 28.139 -47.838 1.00 80.75 268 LEU A C 1
ATOM 2110 O O . LEU A 1 268 ? 24.568 28.041 -47.294 1.00 80.75 268 LEU A O 1
ATOM 2114 N N . GLU A 1 269 ? 26.381 29.265 -47.804 1.00 83.00 269 GLU A N 1
ATOM 2115 C CA . GLU A 1 269 ? 25.953 30.483 -47.102 1.00 83.00 269 GLU A CA 1
ATOM 2116 C C . GLU A 1 269 ? 24.652 31.060 -47.683 1.00 83.00 269 GLU A C 1
ATOM 2118 O O . GLU A 1 269 ? 23.726 31.378 -46.933 1.00 83.00 269 GLU A O 1
ATOM 2123 N N . GLU A 1 270 ? 24.518 31.100 -49.012 1.00 84.94 270 GLU A N 1
ATOM 2124 C CA . GLU A 1 270 ? 23.289 31.526 -49.695 1.00 84.94 270 GLU A CA 1
ATOM 2125 C C . GLU A 1 270 ? 22.105 30.598 -49.383 1.00 84.94 270 GLU A C 1
ATOM 2127 O O . GLU A 1 270 ? 20.983 31.064 -49.165 1.00 84.94 270 GLU A O 1
ATOM 2132 N N . LYS A 1 271 ? 22.328 29.279 -49.310 1.00 82.75 271 LYS A N 1
ATOM 2133 C CA . LYS A 1 271 ? 21.267 28.318 -48.964 1.00 82.75 271 LYS A CA 1
ATOM 2134 C C . LYS A 1 271 ? 20.815 28.441 -47.513 1.00 82.75 271 LYS A C 1
ATOM 2136 O O . LYS A 1 271 ? 19.614 28.308 -47.258 1.00 82.75 271 LYS A O 1
ATOM 2141 N N . ILE A 1 272 ? 21.735 28.729 -46.595 1.00 81.88 272 ILE A N 1
ATOM 2142 C CA . ILE A 1 272 ? 21.423 29.009 -45.188 1.00 81.88 272 ILE A CA 1
ATOM 2143 C C . ILE A 1 272 ? 20.608 30.302 -45.080 1.00 81.88 272 ILE A C 1
ATOM 2145 O O . ILE A 1 272 ? 19.558 30.300 -44.438 1.00 81.88 272 ILE A O 1
ATOM 2149 N N . ALA A 1 273 ? 21.032 31.372 -45.761 1.00 81.00 273 ALA A N 1
ATOM 2150 C CA . ALA A 1 273 ? 20.313 32.647 -45.791 1.00 81.00 273 ALA A CA 1
ATOM 2151 C C . ALA A 1 273 ? 18.904 32.516 -46.399 1.00 81.00 273 ALA A C 1
ATOM 2153 O O . ALA A 1 273 ? 17.970 33.174 -45.948 1.00 81.00 273 ALA A O 1
ATOM 2154 N N . ALA A 1 274 ? 18.725 31.608 -47.362 1.00 82.56 274 ALA A N 1
ATOM 2155 C CA . ALA A 1 274 ? 17.430 31.257 -47.946 1.00 82.56 274 ALA A CA 1
ATOM 2156 C C . ALA A 1 274 ? 16.554 30.343 -47.056 1.00 82.56 274 ALA A C 1
ATOM 2158 O O . ALA A 1 274 ? 15.563 29.795 -47.537 1.00 82.56 274 ALA A O 1
ATOM 2159 N N . GLY A 1 275 ? 16.912 30.142 -45.782 1.00 76.44 275 GLY A N 1
ATOM 2160 C CA . GLY A 1 275 ? 16.101 29.401 -44.812 1.00 76.44 275 GLY A CA 1
ATOM 2161 C C . GLY A 1 275 ? 16.268 27.881 -44.850 1.00 76.44 275 GLY A C 1
ATOM 2162 O O . GLY A 1 275 ? 15.386 27.174 -44.372 1.00 76.44 275 GLY A O 1
ATOM 2163 N N . ASN A 1 276 ? 17.376 27.356 -45.395 1.00 76.56 276 ASN A N 1
ATOM 2164 C CA . ASN A 1 276 ? 17.663 25.914 -45.407 1.00 76.56 276 ASN A CA 1
ATOM 2165 C C . ASN A 1 276 ? 18.718 25.553 -44.339 1.00 76.56 276 ASN A C 1
ATOM 2167 O O . ASN A 1 276 ? 19.910 25.469 -44.656 1.00 76.56 276 ASN A O 1
ATOM 2171 N N . PRO A 1 277 ? 18.319 25.301 -43.076 1.00 74.38 277 PRO A N 1
ATOM 2172 C CA . PRO A 1 277 ? 19.246 25.118 -41.954 1.00 74.38 277 PRO A CA 1
ATOM 2173 C C . PRO A 1 277 ? 20.109 23.854 -42.062 1.00 74.38 277 PRO A C 1
ATOM 2175 O O . PRO A 1 277 ? 21.188 23.805 -41.481 1.00 74.38 277 PRO A O 1
ATOM 2178 N N . GLN A 1 278 ? 19.694 22.860 -42.853 1.00 73.25 278 GLN A N 1
ATOM 2179 C CA . GLN A 1 278 ? 20.473 21.640 -43.110 1.00 73.25 278 GLN A CA 1
ATOM 2180 C C . GLN A 1 278 ? 21.865 21.921 -43.708 1.00 73.25 278 GLN A C 1
ATOM 2182 O O . GLN A 1 278 ? 22.813 21.178 -43.468 1.00 73.25 278 GLN A O 1
ATOM 2187 N N . TYR A 1 279 ? 22.025 23.032 -44.435 1.00 74.38 279 TYR A N 1
ATOM 2188 C CA . TYR A 1 279 ? 23.320 23.432 -44.989 1.00 74.38 279 TYR A CA 1
ATOM 2189 C C . TYR A 1 279 ? 24.249 24.071 -43.945 1.00 74.38 279 TYR A C 1
ATOM 2191 O O . TYR A 1 279 ? 25.457 24.119 -44.168 1.00 74.38 279 TYR A O 1
ATOM 2199 N N . ALA A 1 280 ? 23.732 24.497 -42.785 1.00 74.44 280 ALA A N 1
ATOM 2200 C CA . ALA A 1 280 ? 24.549 25.032 -41.693 1.00 74.44 280 ALA A CA 1
ATOM 2201 C C . ALA A 1 280 ? 25.397 23.939 -41.029 1.00 74.44 280 ALA A C 1
ATOM 2203 O O . ALA A 1 280 ? 26.548 24.176 -40.663 1.00 74.44 280 ALA A O 1
ATOM 2204 N N . GLU A 1 281 ? 24.855 22.726 -40.923 1.00 75.56 281 GLU A N 1
ATOM 2205 C CA . GLU A 1 281 ? 25.587 21.573 -40.400 1.00 75.56 281 GLU A CA 1
ATOM 2206 C C . GLU A 1 281 ? 26.668 21.101 -41.384 1.00 75.56 281 GLU A C 1
ATOM 2208 O O . GLU A 1 281 ? 27.802 20.835 -40.981 1.00 75.56 281 GLU A O 1
ATOM 2213 N N . ILE A 1 282 ? 26.365 21.118 -42.688 1.00 75.94 282 ILE A N 1
ATOM 2214 C CA . ILE A 1 282 ? 27.332 20.841 -43.763 1.00 75.94 282 ILE A CA 1
ATOM 2215 C C . ILE A 1 282 ? 28.475 21.867 -43.738 1.00 75.94 282 ILE A C 1
ATOM 2217 O O . ILE A 1 282 ? 29.645 21.483 -43.738 1.00 75.94 282 ILE A O 1
ATOM 2221 N N . LEU A 1 283 ? 28.151 23.161 -43.631 1.00 76.25 283 LEU A N 1
ATOM 2222 C CA . LEU A 1 283 ? 29.131 24.246 -43.538 1.00 76.25 283 LEU A CA 1
ATOM 2223 C C . LEU A 1 283 ? 30.049 24.078 -42.318 1.00 76.25 283 LEU A C 1
ATOM 2225 O O . LEU A 1 283 ? 31.271 24.177 -42.433 1.00 76.25 283 LEU A O 1
ATOM 2229 N N . LYS A 1 284 ? 29.468 23.776 -41.152 1.00 78.31 284 LYS A N 1
ATOM 2230 C CA . LYS A 1 284 ? 30.206 23.559 -39.901 1.00 78.31 284 LYS A CA 1
ATOM 2231 C C . LYS A 1 284 ? 31.159 22.365 -40.001 1.00 78.31 284 LYS A C 1
ATOM 2233 O O . LYS A 1 284 ? 32.317 22.471 -39.598 1.00 78.31 284 LYS A O 1
ATOM 2238 N N . ASN A 1 285 ? 30.698 21.251 -40.566 1.00 75.44 285 ASN A N 1
ATOM 2239 C CA . ASN A 1 285 ? 31.507 20.044 -40.740 1.00 75.44 285 ASN A CA 1
ATOM 2240 C C . ASN A 1 285 ? 32.611 20.236 -41.785 1.00 75.44 285 ASN A C 1
ATOM 2242 O O . ASN A 1 285 ? 33.718 19.729 -41.620 1.00 75.44 285 ASN A O 1
ATOM 2246 N N . ALA A 1 286 ? 32.339 20.980 -42.856 1.00 71.12 286 ALA A N 1
ATOM 2247 C CA . ALA A 1 286 ? 33.342 21.322 -43.852 1.00 71.12 286 ALA A CA 1
ATOM 2248 C C . ALA A 1 286 ? 34.447 22.224 -43.263 1.00 71.12 286 ALA A C 1
ATOM 2250 O O . ALA A 1 286 ? 35.619 21.918 -43.458 1.00 71.12 286 ALA A O 1
ATOM 2251 N N . ARG A 1 287 ? 34.113 23.268 -42.483 1.00 75.31 287 ARG A N 1
ATOM 2252 C CA . ARG A 1 287 ? 35.128 24.156 -41.871 1.00 75.31 287 ARG A CA 1
ATOM 2253 C C . ARG A 1 287 ? 35.984 23.428 -40.837 1.00 75.31 287 ARG A C 1
ATOM 2255 O O . ARG A 1 287 ? 37.198 23.587 -40.806 1.00 75.31 287 ARG A O 1
ATOM 2262 N N . LYS A 1 288 ? 35.365 22.558 -40.034 1.00 75.44 288 LYS A N 1
ATOM 2263 C CA . LYS A 1 288 ? 36.094 21.715 -39.078 1.00 75.44 288 LYS A CA 1
ATOM 2264 C C . LYS A 1 288 ? 37.106 20.793 -39.776 1.00 75.44 288 LYS A C 1
ATOM 2266 O O . LYS A 1 288 ? 38.215 20.633 -39.279 1.00 75.44 288 LYS A O 1
ATOM 2271 N N . ARG A 1 289 ? 36.753 20.229 -40.940 1.00 69.38 289 ARG A N 1
ATOM 2272 C CA . ARG A 1 289 ? 37.676 19.414 -41.754 1.00 69.38 289 ARG A CA 1
ATOM 2273 C C . ARG A 1 289 ? 38.890 20.224 -42.220 1.00 69.38 289 ARG A C 1
ATOM 2275 O O . ARG A 1 289 ? 40.002 19.721 -42.128 1.00 69.38 289 ARG A O 1
ATOM 2282 N N . GLU A 1 290 ? 38.701 21.475 -42.644 1.00 67.81 290 GLU A N 1
ATOM 2283 C CA . GLU A 1 290 ? 39.828 22.346 -43.012 1.00 67.81 290 GLU A CA 1
ATOM 2284 C C . GLU A 1 290 ? 40.752 22.640 -41.832 1.00 67.81 290 GLU A C 1
ATOM 2286 O O . GLU A 1 290 ? 41.970 22.614 -41.984 1.00 67.81 290 GLU A O 1
ATOM 2291 N N . GLU A 1 291 ? 40.188 22.912 -40.654 1.00 68.75 291 GLU A N 1
ATOM 2292 C CA . GLU A 1 291 ? 40.986 23.136 -39.448 1.00 68.75 291 GLU A CA 1
ATOM 2293 C C . GLU A 1 291 ? 41.801 21.894 -39.073 1.00 68.75 291 GLU A C 1
ATOM 2295 O O . GLU A 1 291 ? 42.950 22.014 -38.645 1.00 68.75 291 GLU A O 1
ATOM 2300 N N . ASP A 1 292 ? 41.227 20.703 -39.243 1.00 70.50 292 ASP A N 1
ATOM 2301 C CA . ASP A 1 292 ? 41.895 19.435 -38.957 1.00 70.50 292 ASP A CA 1
ATOM 2302 C C . ASP A 1 292 ? 42.977 19.100 -40.007 1.00 70.50 292 ASP A C 1
ATOM 2304 O O . ASP A 1 292 ? 44.041 18.592 -39.647 1.00 70.50 292 ASP A O 1
ATOM 2308 N N . GLU A 1 293 ? 42.775 19.437 -41.286 1.00 62.03 293 GLU A N 1
ATOM 2309 C CA . GLU A 1 293 ? 43.800 19.313 -42.338 1.00 62.03 293 GLU A CA 1
ATOM 2310 C C . GLU A 1 293 ? 44.935 20.331 -42.171 1.00 62.03 293 GLU A C 1
ATOM 2312 O O . GLU A 1 293 ? 46.111 19.972 -42.263 1.00 62.03 293 GLU A O 1
ATOM 2317 N N . ALA A 1 294 ? 44.614 21.583 -41.838 1.00 62.81 294 ALA A N 1
ATOM 2318 C CA . ALA A 1 294 ? 45.607 22.621 -41.565 1.00 62.81 294 ALA A CA 1
ATOM 2319 C C . ALA A 1 294 ? 46.480 22.288 -40.343 1.00 62.81 294 ALA A C 1
ATOM 2321 O O . ALA A 1 294 ? 47.635 22.709 -40.278 1.00 62.81 294 ALA A O 1
ATOM 2322 N N . LYS A 1 295 ? 45.947 21.522 -39.381 1.00 62.47 295 LYS A N 1
ATOM 2323 C CA . LYS A 1 295 ? 46.704 20.989 -38.236 1.00 62.47 295 LYS A CA 1
ATOM 2324 C C . LYS A 1 295 ? 47.562 19.774 -38.589 1.00 62.47 295 LYS A C 1
ATOM 2326 O O . LYS A 1 295 ? 48.572 19.578 -37.933 1.00 62.47 295 LYS A O 1
ATOM 2331 N N . LYS A 1 296 ? 47.178 18.962 -39.581 1.00 55.62 296 LYS A N 1
ATOM 2332 C CA . LYS A 1 296 ? 47.970 17.805 -40.045 1.00 55.62 296 LYS A CA 1
ATOM 2333 C C . LYS A 1 296 ? 49.150 18.195 -40.937 1.00 55.62 296 LYS A C 1
ATOM 2335 O O . LYS A 1 296 ? 50.116 17.446 -41.005 1.00 55.62 296 LYS A O 1
ATOM 2340 N N . ASN A 1 297 ? 49.062 19.344 -41.606 1.00 49.81 297 ASN A N 1
ATOM 2341 C CA . ASN A 1 297 ? 50.112 19.877 -42.480 1.00 49.81 297 ASN A CA 1
ATOM 2342 C C . ASN A 1 297 ? 51.038 20.904 -41.783 1.00 49.81 297 ASN A C 1
ATOM 2344 O O . ASN A 1 297 ? 51.799 21.590 -42.466 1.00 49.81 297 ASN A O 1
ATOM 2348 N N . LYS A 1 298 ? 50.966 21.026 -40.450 1.00 45.03 298 LYS A N 1
ATOM 2349 C CA . LYS A 1 298 ? 51.890 21.790 -39.592 1.00 45.03 298 LYS A CA 1
ATOM 2350 C C . LYS A 1 298 ? 52.711 20.838 -38.736 1.00 45.03 298 LYS A C 1
ATOM 2352 O O . LYS A 1 298 ? 53.889 21.175 -38.498 1.00 45.03 298 LYS A O 1
#

Solvent-accessible surface area (backbone atoms only — not comparable to full-atom values): 16538 Å² total; per-residue (Å²): 116,69,67,64,56,52,52,56,51,54,52,53,52,48,54,52,50,54,53,51,52,49,54,54,50,52,38,51,49,41,27,74,76,61,39,64,65,35,43,51,36,52,53,42,49,53,50,49,51,54,31,53,78,68,76,43,88,70,58,69,68,53,55,57,47,28,48,72,76,29,52,69,58,39,52,49,46,55,54,50,51,53,51,50,53,51,48,51,53,50,48,52,50,48,58,72,60,56,74,74,63,56,60,59,54,50,50,50,49,51,49,53,51,50,48,57,52,48,52,54,49,49,57,51,49,54,52,50,51,53,50,51,50,52,51,48,51,51,52,49,50,49,50,54,49,48,50,54,52,48,49,51,52,50,51,53,51,50,53,51,48,51,51,48,51,52,51,48,50,53,50,48,51,51,50,50,53,50,48,49,53,49,62,50,49,51,52,51,55,50,50,51,57,47,43,75,71,65,72,73,87,80,65,68,71,60,59,53,55,53,53,59,59,59,62,69,75,69,81,72,85,93,72,90,84,62,54,76,73,51,47,55,52,50,50,53,45,42,58,49,44,58,74,70,40,90,62,48,89,77,50,52,71,68,59,49,50,52,54,40,49,55,53,50,54,51,52,37,52,52,41,35,74,72,70,37,66,76,36,49,57,52,50,53,54,53,51,52,49,52,56,52,49,59,60,72,78,105